Protein AF-A0A7X8XJM9-F1 (afdb_monomer)

Nearest PDB structures (foldseek):
  7jwg-assembly1_C  TM=4.897E-01  e=2.796E-01  Borreliella burgdorferi B31
  4by2-assembly2_B  TM=2.795E-01  e=7.905E-01  Drosophila melanogaster
  8adl-assembly1_J  TM=3.297E-01  e=3.547E+00  Saccharomyces cerevisiae

pLDDT: mean 79.64, std 17.89, range [35.5, 98.06]

Mean predicted aligned error: 11.62 Å

Secondary structure (DSSP, 8-state):
----PPPP---PPPEEEEETTTEEEEE----TTSPPEEEEEETTEEEEEETTTEEEEE-TTS-EEEEEETTEEEEE-TTS-EEEEE---S--TT--S----EEEEPPHHHHHHHHHHHHHHHHHHHHHH-S-HHHHHHHT--HHHHHHHHHHH--PPP---TT-TT-------SS-SS---TT--TT---

Sequence (190 aa):
MSTKHRPEDIDCPISEGLAGFQGGFLESPRAPRQPLLRLEWDPQKTRLIRDRLEVLTFDPAGRLFSFSAQGSVWRRGLDGRLLEIMHDSSPRADMPACNFHEGRVTSLEESEKWHHWVDKVLAEARQRFGPHPALEAPTRFDWKADAEAFLSIFRPVGILPPDQYRALVLQLTWGCAYNQCTFCDFFKKD

Structure (mmCIF, N/CA/C/O backbone):
data_AF-A0A7X8XJM9-F1
#
_entry.id   AF-A0A7X8XJM9-F1
#
loop_
_atom_site.group_PDB
_atom_site.id
_atom_site.type_symbol
_atom_site.label_atom_id
_atom_site.label_alt_id
_atom_site.label_comp_id
_atom_site.label_asym_id
_atom_site.label_entity_id
_atom_site.label_seq_id
_atom_site.pdbx_PDB_ins_code
_atom_site.Cartn_x
_atom_site.Cartn_y
_atom_site.Cartn_z
_atom_site.occupancy
_atom_site.B_iso_or_equiv
_atom_site.auth_seq_id
_atom_site.auth_comp_id
_atom_site.auth_asym_id
_atom_site.auth_atom_id
_atom_site.pdbx_PDB_model_num
ATOM 1 N N . MET A 1 1 ? -16.567 -5.918 55.583 1.00 37.75 1 MET A N 1
ATOM 2 C CA . MET A 1 1 ? -15.634 -5.877 54.437 1.00 37.75 1 MET A CA 1
ATOM 3 C C . MET A 1 1 ? -16.466 -6.041 53.178 1.00 37.75 1 MET A C 1
ATOM 5 O O . MET A 1 1 ? -16.930 -7.138 52.915 1.00 37.75 1 MET A O 1
ATOM 9 N N . SER A 1 2 ? -16.784 -4.933 52.506 1.00 35.53 2 SER A N 1
ATOM 10 C CA . SER A 1 2 ? -17.669 -4.919 51.335 1.00 35.53 2 SER A CA 1
ATOM 11 C C . SER A 1 2 ? -16.819 -5.057 50.073 1.00 35.53 2 SER A C 1
ATOM 13 O O . SER A 1 2 ? -16.020 -4.173 49.756 1.00 35.53 2 SER A O 1
ATOM 15 N N . THR A 1 3 ? -16.933 -6.202 49.408 1.00 36.66 3 THR A N 1
ATOM 16 C CA . THR A 1 3 ? -16.323 -6.501 48.113 1.00 36.66 3 THR A CA 1
ATOM 17 C C . THR A 1 3 ? -16.995 -5.640 47.047 1.00 36.66 3 THR A C 1
ATOM 19 O O . THR A 1 3 ? -18.077 -5.951 46.558 1.00 36.66 3 THR A O 1
ATOM 22 N N . LYS A 1 4 ? -16.355 -4.519 46.693 1.00 37.91 4 LYS A N 1
ATOM 23 C CA . LYS A 1 4 ? -16.752 -3.703 45.540 1.00 37.91 4 LYS A CA 1
ATOM 24 C C . LYS A 1 4 ? -16.686 -4.567 44.277 1.00 37.91 4 LYS A C 1
ATOM 26 O O . LYS A 1 4 ? -15.600 -4.972 43.868 1.00 37.91 4 LYS A O 1
ATOM 31 N N . HIS A 1 5 ? -17.845 -4.834 43.678 1.00 35.50 5 HIS A N 1
ATOM 32 C CA . HIS A 1 5 ? -17.949 -5.305 42.300 1.00 35.50 5 HIS A CA 1
ATOM 33 C C . HIS A 1 5 ? -17.207 -4.327 41.382 1.00 35.50 5 HIS A C 1
ATOM 35 O O . HIS A 1 5 ? -17.436 -3.116 41.421 1.00 35.50 5 HIS A O 1
ATOM 41 N N . ARG A 1 6 ? -16.275 -4.864 40.594 1.00 37.00 6 ARG A N 1
ATOM 42 C CA . ARG A 1 6 ? -15.651 -4.174 39.465 1.00 37.00 6 ARG A CA 1
ATOM 43 C C . ARG A 1 6 ? -16.745 -4.047 38.396 1.00 37.00 6 ARG A C 1
ATOM 45 O O . ARG A 1 6 ? -17.374 -5.067 38.129 1.00 37.00 6 ARG A O 1
ATOM 52 N N . PRO A 1 7 ? -17.028 -2.860 37.836 1.00 44.16 7 PRO A N 1
ATOM 53 C CA . PRO A 1 7 ? -17.986 -2.770 36.746 1.00 44.16 7 PRO A CA 1
ATOM 54 C C . PRO A 1 7 ? -17.443 -3.593 35.577 1.00 44.16 7 PRO A C 1
ATOM 56 O O . PRO A 1 7 ? -16.297 -3.407 35.164 1.00 44.16 7 PRO A O 1
ATOM 59 N N . GLU A 1 8 ? -18.253 -4.555 35.152 1.00 43.69 8 GLU A N 1
ATOM 60 C CA . GLU A 1 8 ? -18.050 -5.374 33.966 1.00 43.69 8 GLU A CA 1
ATOM 61 C C . GLU A 1 8 ? -17.890 -4.470 32.740 1.00 43.69 8 GLU A C 1
ATOM 63 O O . GLU A 1 8 ? -18.440 -3.364 32.690 1.00 43.69 8 GLU A O 1
ATOM 68 N N . ASP A 1 9 ? -17.071 -4.931 31.797 1.00 38.16 9 ASP A N 1
ATOM 69 C CA . ASP A 1 9 ? -16.737 -4.250 30.555 1.00 38.16 9 ASP A CA 1
ATOM 70 C C . ASP A 1 9 ? -18.014 -3.781 29.843 1.00 38.16 9 ASP A C 1
ATOM 72 O O . ASP A 1 9 ? -18.810 -4.578 29.349 1.00 38.16 9 ASP A O 1
ATOM 76 N N . ILE A 1 10 ? -18.230 -2.463 29.818 1.00 42.25 10 ILE A N 1
ATOM 77 C CA . ILE A 1 10 ? -19.270 -1.856 28.992 1.00 42.25 10 ILE A CA 1
ATOM 78 C C . ILE A 1 10 ? -18.801 -2.027 27.552 1.00 42.25 10 ILE A C 1
ATOM 80 O O . ILE A 1 10 ? -17.924 -1.297 27.085 1.00 42.25 10 ILE A O 1
ATOM 84 N N . ASP A 1 11 ? -19.376 -3.020 26.881 1.00 41.91 11 ASP A N 1
ATOM 85 C CA . ASP A 1 11 ? -19.205 -3.279 25.459 1.00 41.91 11 ASP A CA 1
ATOM 86 C C . ASP A 1 11 ? -19.819 -2.093 24.695 1.00 41.91 11 ASP A C 1
ATOM 88 O O . ASP A 1 11 ? -21.012 -2.043 24.386 1.00 41.91 11 ASP A O 1
ATOM 92 N N . CYS A 1 12 ? -19.031 -1.034 24.501 1.00 37.88 12 CYS A N 1
ATOM 93 C CA . CYS A 1 12 ? -19.442 0.077 23.654 1.00 37.88 12 CYS A CA 1
ATOM 94 C C . CYS A 1 12 ? -19.583 -0.475 22.222 1.00 37.88 12 CYS A C 1
ATOM 96 O O . CYS A 1 12 ? -18.682 -1.168 21.759 1.00 37.88 12 CYS A O 1
ATOM 98 N N . PRO A 1 13 ? -20.675 -0.195 21.498 1.00 56.75 13 PRO A N 1
ATOM 99 C CA . PRO A 1 13 ? -20.858 -0.723 20.152 1.00 56.75 13 PRO A CA 1
ATOM 100 C C . PRO A 1 13 ? -19.929 -0.032 19.144 1.00 56.75 13 PRO A C 1
ATOM 102 O O . PRO A 1 13 ? -19.565 1.138 19.304 1.00 56.75 13 PRO A O 1
ATOM 105 N N . ILE A 1 14 ? -19.565 -0.756 18.083 1.00 63.47 14 ILE A N 1
ATOM 106 C CA . ILE A 1 14 ? -18.957 -0.177 16.877 1.00 63.47 14 ILE A CA 1
ATOM 107 C C . ILE A 1 14 ? -19.945 0.844 16.305 1.00 63.47 14 ILE A C 1
ATOM 109 O O . ILE A 1 14 ? -21.137 0.560 16.195 1.00 63.47 14 ILE A O 1
ATOM 113 N N . SER A 1 15 ? -19.462 2.037 15.955 1.00 66.69 15 SER A N 1
ATOM 114 C CA . SER A 1 15 ? -20.304 3.035 15.284 1.00 66.69 15 SER A CA 1
ATOM 115 C C . SER A 1 15 ? -20.163 2.927 13.769 1.00 66.69 15 SER A C 1
ATOM 117 O O . SER A 1 15 ? -19.044 2.825 13.263 1.00 66.69 15 SER A O 1
ATOM 119 N N . GLU A 1 16 ? -21.294 2.958 13.063 1.00 66.69 16 GLU A N 1
ATOM 120 C CA . GLU A 1 16 ? -21.372 2.846 11.604 1.00 66.69 16 GLU A CA 1
ATOM 121 C C . GLU A 1 16 ? -22.023 4.094 10.991 1.00 66.69 16 GLU A C 1
ATOM 123 O O .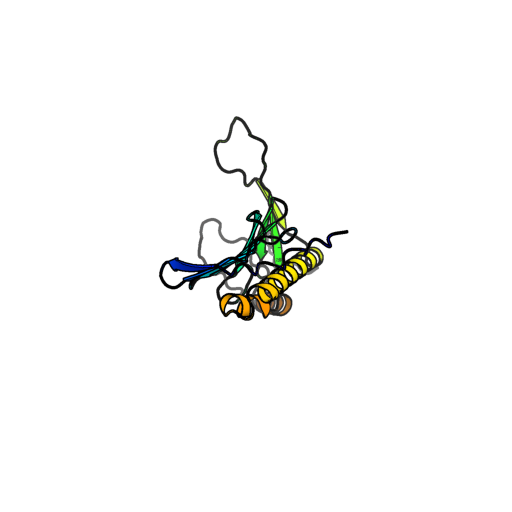 GLU A 1 16 ? -22.889 4.725 11.604 1.00 66.69 16 GLU A O 1
ATOM 128 N N . GLY A 1 17 ? -21.644 4.447 9.763 1.00 68.06 17 GLY A N 1
ATOM 129 C CA . GLY A 1 17 ? -22.312 5.508 9.007 1.00 68.06 17 GLY A CA 1
ATOM 130 C C . GLY A 1 17 ? -21.883 5.581 7.542 1.00 68.06 17 GLY A C 1
ATOM 131 O O . GLY A 1 17 ? -20.966 4.885 7.114 1.00 68.06 17 GLY A O 1
ATOM 132 N N . LEU A 1 18 ? -22.563 6.424 6.759 1.00 59.69 18 LEU A N 1
ATOM 133 C CA . LEU A 1 18 ? -22.324 6.586 5.319 1.00 59.69 18 LEU A CA 1
ATOM 134 C C . LEU A 1 18 ? -21.198 7.591 5.032 1.00 59.69 18 LEU A C 1
ATOM 136 O O . LEU A 1 18 ? -21.120 8.646 5.664 1.00 59.69 18 LEU A O 1
ATOM 140 N N . ALA A 1 19 ? -20.374 7.295 4.025 1.00 52.12 19 ALA A N 1
ATOM 141 C CA . ALA A 1 19 ? -19.349 8.185 3.486 1.00 52.12 19 ALA A CA 1
ATOM 142 C C . ALA A 1 19 ? -19.531 8.326 1.962 1.00 52.12 19 ALA A C 1
ATOM 144 O O . ALA A 1 19 ? -19.179 7.435 1.196 1.00 52.12 19 ALA A O 1
ATOM 145 N N . GLY A 1 20 ? -20.091 9.449 1.498 1.00 53.06 20 GLY A N 1
ATOM 146 C CA . GLY A 1 20 ? -20.267 9.715 0.062 1.00 53.06 20 GLY A CA 1
ATOM 147 C C . GLY A 1 20 ? -21.111 8.667 -0.689 1.00 53.06 20 GLY A C 1
ATOM 148 O O . GLY A 1 20 ? -21.824 7.867 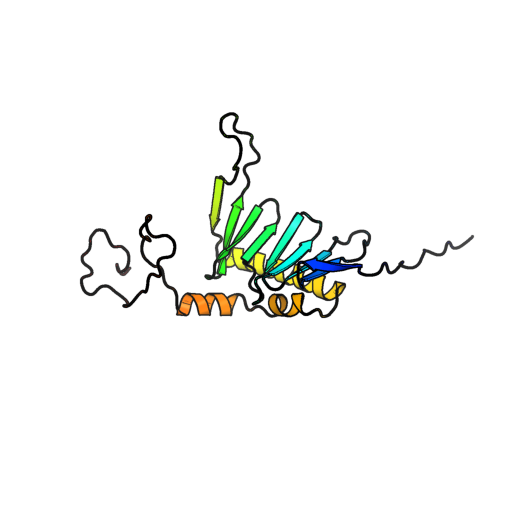-0.093 1.00 53.06 20 GLY A O 1
ATOM 149 N N . PHE A 1 21 ? -21.063 8.677 -2.024 1.00 51.59 21 PHE A N 1
ATOM 150 C CA . PHE A 1 21 ? -22.087 8.042 -2.876 1.00 51.59 21 PHE A CA 1
ATOM 151 C C . PHE A 1 21 ? -21.995 6.511 -3.083 1.00 51.59 21 PHE A C 1
ATOM 153 O O . PHE A 1 21 ? -22.513 6.014 -4.075 1.00 51.59 21 PHE A O 1
ATOM 160 N N . GLN A 1 22 ? -21.375 5.782 -2.148 1.00 66.06 22 GLN A N 1
ATOM 161 C CA . GLN A 1 22 ? -21.747 4.433 -1.641 1.00 66.06 22 GLN A CA 1
ATOM 162 C C . GLN A 1 22 ? -20.634 3.858 -0.732 1.00 66.06 22 GLN A C 1
ATOM 164 O O . GLN A 1 22 ? -20.394 2.654 -0.673 1.00 66.06 22 GLN A O 1
ATOM 169 N N . GLY A 1 23 ? -19.915 4.737 -0.033 1.00 76.81 23 GLY A N 1
ATOM 170 C CA . GLY A 1 23 ? -18.928 4.372 0.971 1.00 76.81 23 GLY A CA 1
ATOM 171 C C . GLY A 1 23 ? -19.513 4.354 2.380 1.00 76.81 23 GLY A C 1
ATOM 172 O O . GLY A 1 23 ? -20.661 4.748 2.607 1.00 76.81 23 GLY A O 1
ATOM 173 N N . GLY A 1 24 ? -18.711 3.934 3.349 1.00 92.00 24 GLY A N 1
ATOM 174 C CA . GLY A 1 24 ? -19.100 3.908 4.754 1.00 92.00 24 GLY A CA 1
ATOM 175 C C . GLY A 1 24 ? -17.910 4.010 5.692 1.00 92.00 24 GLY A C 1
ATOM 176 O O . GLY A 1 24 ? -16.761 4.143 5.260 1.00 92.00 24 GLY A O 1
ATOM 177 N N . PHE A 1 25 ? -18.197 3.977 6.989 1.00 93.88 25 PHE A N 1
ATOM 178 C CA . PHE A 1 25 ? -17.173 3.842 8.011 1.00 93.88 25 PHE A CA 1
ATOM 179 C C . PHE A 1 25 ? -17.612 2.921 9.148 1.00 93.88 25 PHE A C 1
ATOM 181 O O . PHE A 1 25 ? -18.798 2.837 9.456 1.00 93.88 25 PHE A O 1
ATOM 188 N N . LEU A 1 26 ? -16.625 2.293 9.786 1.00 93.62 26 LEU A N 1
ATOM 189 C CA . LEU A 1 26 ? -16.728 1.644 11.087 1.00 93.62 26 LEU A CA 1
ATOM 190 C C . LEU A 1 26 ? -15.731 2.319 12.023 1.00 93.62 26 LEU A C 1
ATOM 192 O O . LEU A 1 26 ? -14.569 2.504 11.665 1.00 93.62 26 LEU A O 1
ATOM 196 N N . GLU A 1 27 ? -16.149 2.673 13.229 1.00 93.56 27 GLU A N 1
ATOM 197 C CA . GLU A 1 27 ? -15.238 3.166 14.259 1.00 93.56 27 GLU A CA 1
ATOM 198 C C . GLU A 1 27 ? -15.324 2.288 15.493 1.00 93.56 27 GLU A C 1
ATOM 200 O O . GLU A 1 27 ? -16.403 1.980 16.005 1.00 93.56 27 GLU A O 1
ATOM 205 N N . SER A 1 28 ? -14.151 1.861 15.943 1.00 88.94 28 SER A N 1
ATOM 206 C CA . SER A 1 28 ? -14.034 0.940 17.046 1.00 88.94 28 SER A CA 1
ATOM 207 C C . SER A 1 28 ? -14.370 1.632 18.368 1.00 88.94 28 SER A C 1
ATOM 209 O O . SER A 1 28 ? -14.032 2.808 18.541 1.00 88.94 28 SER A O 1
ATOM 211 N N . PRO A 1 29 ? -14.936 0.910 19.339 1.00 79.75 29 PRO A N 1
ATOM 212 C CA . PRO A 1 29 ? -15.309 1.492 20.620 1.00 79.75 29 PRO A CA 1
ATOM 213 C C . PRO A 1 29 ? -14.081 1.981 21.382 1.00 79.75 29 PRO A C 1
ATOM 215 O O . PRO A 1 29 ? -13.053 1.311 21.363 1.00 79.75 29 PRO A O 1
ATOM 218 N N . ARG A 1 30 ? -14.146 3.109 22.096 1.00 75.75 30 ARG A N 1
ATOM 219 C CA . ARG A 1 30 ? -13.000 3.549 22.912 1.00 75.75 30 ARG A CA 1
ATOM 220 C C . ARG A 1 30 ? -12.788 2.598 24.089 1.00 75.75 30 ARG A C 1
ATOM 222 O O . ARG A 1 30 ? -13.614 2.559 24.993 1.00 75.75 30 ARG A O 1
ATOM 229 N N . ALA A 1 31 ? -11.651 1.907 24.104 1.00 77.94 31 ALA A N 1
ATOM 230 C CA . ALA A 1 31 ? -11.224 1.057 25.210 1.00 77.94 31 ALA A CA 1
ATOM 231 C C . ALA A 1 31 ? -9.924 1.604 25.835 1.00 77.94 31 ALA A C 1
ATOM 233 O O . ALA A 1 31 ? -9.039 2.065 25.106 1.00 77.94 31 ALA A O 1
ATOM 234 N N . PRO A 1 32 ? -9.769 1.576 27.174 1.00 76.06 32 PRO A N 1
ATOM 235 C CA . PRO A 1 32 ? -8.536 2.009 27.823 1.00 76.06 32 PRO A CA 1
ATOM 236 C C . PRO A 1 32 ? -7.327 1.220 27.304 1.00 76.06 32 PRO A C 1
ATOM 238 O O . PRO A 1 32 ? -7.361 -0.006 27.267 1.00 76.06 32 PRO A O 1
ATOM 241 N N . ARG A 1 33 ? -6.236 1.922 26.964 1.00 79.81 33 ARG A N 1
ATOM 242 C CA . ARG A 1 33 ? -4.968 1.343 26.463 1.00 79.81 33 ARG A CA 1
ATOM 243 C C . ARG A 1 33 ? -5.037 0.638 25.102 1.00 79.81 33 ARG A C 1
ATOM 245 O O . ARG A 1 33 ? -4.063 -0.010 24.731 1.00 79.81 33 ARG A O 1
ATOM 252 N N . GLN A 1 34 ? -6.132 0.771 24.359 1.00 82.81 34 GLN A N 1
ATOM 253 C CA . GLN A 1 34 ? -6.207 0.311 22.973 1.00 82.81 34 GLN A CA 1
ATOM 254 C C . GLN A 1 34 ? -6.291 1.512 22.035 1.00 82.81 34 GLN A C 1
ATOM 256 O O . GLN A 1 34 ? -6.967 2.489 22.378 1.00 82.81 34 GLN A O 1
ATOM 261 N N . PRO A 1 35 ? -5.647 1.449 20.861 1.00 85.94 35 PRO A N 1
ATOM 262 C CA . PRO A 1 35 ? -5.730 2.536 19.908 1.00 85.94 35 PRO A CA 1
ATOM 263 C C . PRO A 1 35 ? -7.166 2.681 19.392 1.00 85.94 35 PRO A C 1
ATOM 265 O O . PRO A 1 35 ? -7.927 1.708 19.336 1.00 85.94 35 PRO A O 1
ATOM 268 N N . LEU A 1 36 ? -7.560 3.891 19.005 1.00 90.62 36 LEU A N 1
ATOM 269 C CA . LEU A 1 36 ? -8.801 4.095 18.261 1.00 90.62 36 LEU A CA 1
ATOM 270 C C . LEU A 1 36 ? -8.582 3.618 16.825 1.00 90.62 36 LEU A C 1
ATOM 272 O O . LEU A 1 36 ? -7.726 4.163 16.130 1.00 90.62 36 LEU A O 1
ATOM 276 N N . LEU A 1 37 ? -9.380 2.654 16.370 1.00 94.69 37 LEU A N 1
ATOM 277 C CA . LEU A 1 37 ? -9.422 2.256 14.968 1.00 94.69 37 LEU A CA 1
ATOM 278 C C . LEU A 1 37 ? -10.650 2.838 14.281 1.00 94.69 37 LEU A C 1
ATOM 280 O O . LEU A 1 37 ? -11.754 2.811 14.824 1.00 94.69 37 LEU A O 1
ATOM 284 N N . ARG A 1 38 ? -10.459 3.316 13.057 1.00 95.38 38 ARG A N 1
ATOM 285 C CA . ARG A 1 38 ? -11.534 3.729 12.162 1.00 95.38 38 ARG A CA 1
ATOM 286 C C . ARG A 1 38 ? -11.248 3.208 10.762 1.00 95.38 38 ARG A C 1
ATOM 288 O O . ARG A 1 38 ? -10.201 3.496 10.191 1.00 95.38 38 ARG A O 1
ATOM 295 N N . LEU A 1 39 ? -12.177 2.432 10.232 1.00 96.19 39 LEU A N 1
ATOM 296 C CA . LEU A 1 39 ? -12.182 1.942 8.865 1.00 96.19 39 LEU A CA 1
ATOM 297 C C . LEU A 1 39 ? -13.104 2.841 8.047 1.00 96.19 39 LEU A C 1
ATOM 299 O O . LEU A 1 39 ? -14.252 3.028 8.425 1.00 96.19 39 LEU A O 1
ATOM 303 N N . GLU A 1 40 ? -12.625 3.378 6.935 1.00 95.56 40 GLU A N 1
ATOM 304 C CA . GLU A 1 40 ? -13.427 4.123 5.962 1.00 95.56 40 GLU A CA 1
ATOM 305 C C . GLU A 1 40 ? -13.269 3.468 4.593 1.00 95.56 40 GLU A C 1
ATOM 307 O O . GLU A 1 40 ? -12.187 2.990 4.247 1.00 95.56 40 GLU A O 1
ATOM 312 N N . TRP A 1 41 ? -14.320 3.453 3.787 1.00 95.00 41 TRP A N 1
ATOM 313 C CA . TRP A 1 41 ? -14.244 2.933 2.426 1.00 95.00 41 TRP A CA 1
ATOM 314 C C . TRP A 1 41 ? -15.148 3.708 1.486 1.00 95.00 41 TRP A C 1
ATOM 316 O O . TRP A 1 41 ? -16.174 4.241 1.895 1.00 95.00 41 TRP A O 1
ATOM 326 N N . ASP A 1 42 ? -14.762 3.725 0.218 1.00 92.44 42 ASP A N 1
ATOM 327 C CA . ASP A 1 42 ? -15.552 4.165 -0.923 1.00 92.44 42 ASP A CA 1
ATOM 328 C C . ASP A 1 42 ? -15.157 3.307 -2.152 1.00 92.44 42 ASP A C 1
ATOM 330 O O . ASP A 1 42 ? -14.260 2.464 -2.045 1.00 92.44 42 ASP A O 1
ATOM 334 N N . PRO A 1 43 ? -15.799 3.465 -3.325 1.00 90.25 43 PRO A N 1
ATOM 335 C CA . PRO A 1 43 ? -15.475 2.652 -4.503 1.00 90.25 43 PRO A CA 1
ATOM 336 C C . PRO A 1 43 ? -14.029 2.772 -5.019 1.00 90.25 43 PRO A C 1
ATOM 338 O O . PRO A 1 43 ? -13.595 1.943 -5.815 1.00 90.25 43 PRO A O 1
ATOM 341 N N . GLN A 1 44 ? -13.294 3.814 -4.629 1.00 91.38 44 GLN A N 1
ATOM 342 C CA . GLN A 1 44 ? -11.939 4.103 -5.096 1.00 91.38 44 GLN A CA 1
ATOM 343 C C . GLN A 1 44 ? -10.859 3.699 -4.096 1.00 91.38 44 GLN A C 1
ATOM 345 O O . GLN A 1 44 ? -9.704 3.563 -4.500 1.00 91.38 44 GLN A O 1
ATOM 350 N N . LYS A 1 45 ? -11.183 3.557 -2.807 1.00 94.56 45 LYS A N 1
ATOM 351 C CA . LYS A 1 45 ? -10.177 3.279 -1.775 1.00 94.56 45 LYS A CA 1
ATOM 352 C C . LYS A 1 45 ? -10.759 2.748 -0.473 1.00 94.56 45 LYS A C 1
ATOM 354 O O . LYS A 1 45 ? -11.904 3.003 -0.105 1.00 94.56 45 LYS A O 1
ATOM 359 N N . THR A 1 46 ? -9.883 2.118 0.296 1.00 96.56 46 THR A N 1
ATOM 360 C CA . THR A 1 46 ? -10.090 1.827 1.716 1.00 96.56 46 THR A CA 1
ATOM 361 C C . THR A 1 46 ? -9.063 2.583 2.545 1.00 96.56 46 THR A C 1
ATOM 363 O O . THR A 1 46 ? -7.888 2.641 2.187 1.00 96.56 46 THR A O 1
ATOM 366 N N . ARG A 1 47 ? -9.490 3.166 3.666 1.00 97.06 47 ARG A N 1
ATOM 367 C CA . ARG A 1 47 ? -8.618 3.813 4.645 1.00 97.06 47 ARG A CA 1
ATOM 368 C C . ARG A 1 47 ? -8.760 3.148 5.999 1.00 97.06 47 ARG A C 1
ATOM 370 O O . ARG A 1 47 ? -9.870 2.963 6.485 1.00 97.06 47 ARG A O 1
ATOM 377 N N . LEU A 1 48 ? -7.632 2.861 6.628 1.00 97.19 48 LEU A N 1
ATOM 378 C CA . LEU A 1 48 ? -7.577 2.416 8.010 1.00 97.19 48 LEU A CA 1
ATOM 379 C C . LEU A 1 48 ? -6.810 3.454 8.821 1.00 97.19 48 LEU A C 1
ATOM 381 O O . LEU A 1 48 ? -5.652 3.750 8.534 1.00 97.19 48 LEU A O 1
ATOM 385 N N . ILE A 1 49 ? -7.484 4.040 9.801 1.00 95.81 49 ILE A N 1
ATOM 386 C CA . ILE A 1 49 ? -6.962 5.098 10.657 1.00 95.81 49 ILE A CA 1
ATOM 387 C C . ILE A 1 49 ? -6.766 4.519 12.054 1.00 95.81 49 ILE A C 1
ATOM 389 O O . ILE A 1 49 ? -7.712 3.990 12.640 1.00 95.81 49 ILE A O 1
ATOM 393 N N . ARG A 1 50 ? -5.555 4.653 12.593 1.00 93.81 50 ARG A N 1
ATOM 394 C CA . ARG A 1 50 ? -5.156 4.199 13.927 1.00 93.81 50 ARG A CA 1
ATOM 395 C C . ARG A 1 50 ? -4.631 5.389 14.732 1.00 93.81 50 ARG A C 1
ATOM 397 O O . ARG A 1 50 ? -3.756 6.129 14.287 1.00 93.81 50 ARG A O 1
ATOM 404 N N . ASP A 1 51 ? -5.273 5.663 15.867 1.00 88.19 51 ASP A N 1
ATOM 405 C CA . ASP A 1 51 ? -4.995 6.809 16.754 1.00 88.19 51 ASP A CA 1
ATOM 406 C C . ASP A 1 51 ? -4.980 8.188 16.075 1.00 88.19 51 ASP A C 1
ATOM 408 O O . ASP A 1 51 ? -4.398 9.143 16.582 1.00 88.19 51 ASP A O 1
ATOM 412 N N . ARG A 1 52 ? -5.660 8.320 14.927 1.00 81.94 52 ARG A N 1
ATOM 413 C CA . ARG A 1 52 ? -5.728 9.532 14.079 1.00 81.94 52 ARG A CA 1
ATOM 414 C C . ARG A 1 52 ? -4.401 9.987 13.460 1.00 81.94 52 ARG A C 1
ATOM 416 O O . ARG A 1 52 ? -4.431 10.873 12.612 1.00 81.94 52 ARG A O 1
ATOM 423 N N . LEU A 1 53 ? -3.273 9.408 13.859 1.00 85.44 53 LEU A N 1
ATOM 424 C CA . LEU A 1 53 ? -1.937 9.759 13.371 1.00 85.44 53 LEU A CA 1
ATOM 425 C C . LEU A 1 53 ? -1.468 8.801 12.275 1.00 85.44 53 LEU A C 1
ATOM 427 O O . LEU A 1 53 ? -0.818 9.212 11.312 1.00 85.44 53 LEU A O 1
ATOM 431 N N . GLU A 1 54 ? -1.822 7.528 12.414 1.00 94.31 54 GLU A N 1
ATOM 432 C CA . GLU A 1 54 ? -1.484 6.492 11.454 1.00 94.31 54 GLU A CA 1
ATOM 433 C C . GLU A 1 54 ? -2.655 6.322 10.493 1.00 94.31 54 GLU A C 1
ATOM 435 O O . GLU A 1 54 ? -3.780 6.033 10.902 1.00 94.31 54 GLU A O 1
ATOM 440 N N . VAL A 1 55 ? -2.412 6.543 9.206 1.00 96.19 55 VAL A N 1
ATOM 441 C CA . VAL A 1 55 ? -3.442 6.457 8.170 1.00 96.19 55 VAL A CA 1
ATOM 442 C C . VAL A 1 55 ? -2.899 5.590 7.060 1.00 96.19 55 VAL A C 1
ATOM 444 O O . VAL A 1 55 ? -1.977 6.003 6.374 1.00 96.19 55 VAL A O 1
ATOM 447 N N . LEU A 1 56 ? -3.477 4.415 6.852 1.00 98.06 56 LEU A N 1
ATOM 448 C CA . LEU A 1 56 ? -3.152 3.525 5.745 1.00 98.06 56 LEU A CA 1
ATOM 449 C C . LEU A 1 56 ? -4.216 3.691 4.665 1.00 98.06 56 LEU A C 1
ATOM 451 O O . LEU A 1 56 ? -5.404 3.695 4.978 1.00 98.06 56 LEU A O 1
ATOM 455 N N . THR A 1 57 ? -3.806 3.847 3.408 1.00 97.81 57 THR A N 1
ATOM 456 C CA . THR A 1 57 ? -4.731 3.959 2.273 1.00 97.81 57 THR A CA 1
ATOM 457 C C . THR A 1 57 ? -4.414 2.910 1.219 1.00 97.81 57 THR A C 1
ATOM 459 O O . THR A 1 57 ? -3.292 2.830 0.709 1.00 97.81 57 THR A O 1
ATOM 462 N N . PHE A 1 58 ? -5.441 2.143 0.881 1.00 97.69 58 PHE A N 1
ATOM 463 C CA . PHE A 1 58 ? -5.405 1.046 -0.067 1.00 97.69 58 PHE A CA 1
ATOM 464 C C . PHE A 1 58 ? -6.247 1.386 -1.292 1.00 97.69 58 PHE A C 1
ATOM 466 O O . PHE A 1 58 ? -7.280 2.050 -1.175 1.00 97.69 58 PHE A O 1
ATOM 473 N N . ASP A 1 59 ? -5.808 0.927 -2.457 1.00 95.12 59 ASP A N 1
ATOM 474 C CA . ASP A 1 59 ? -6.634 0.923 -3.661 1.00 95.12 59 ASP A CA 1
ATOM 475 C C . ASP A 1 59 ? -7.695 -0.205 -3.602 1.00 95.12 59 ASP A C 1
ATOM 477 O O . ASP A 1 59 ? -7.677 -1.026 -2.677 1.00 95.12 59 ASP A O 1
ATOM 481 N N . PRO A 1 60 ? -8.620 -0.295 -4.575 1.00 92.75 60 PRO A N 1
ATOM 482 C CA . PRO A 1 60 ? -9.666 -1.320 -4.567 1.00 92.75 60 PRO A CA 1
ATOM 483 C C . PRO A 1 60 ? -9.146 -2.760 -4.705 1.00 92.75 60 PRO A C 1
ATOM 485 O O . PRO A 1 60 ? -9.867 -3.699 -4.381 1.00 92.75 60 PRO A O 1
ATOM 488 N N . ALA A 1 61 ? -7.911 -2.952 -5.182 1.00 92.94 61 ALA A N 1
ATOM 489 C CA . ALA A 1 61 ? -7.264 -4.260 -5.262 1.00 92.94 61 ALA A CA 1
ATOM 490 C C . ALA A 1 61 ? -6.589 -4.665 -3.937 1.00 92.94 61 ALA A C 1
ATOM 492 O O . ALA A 1 61 ? -6.035 -5.758 -3.845 1.00 92.94 61 ALA A O 1
ATOM 493 N N . GLY A 1 62 ? -6.629 -3.805 -2.913 1.00 94.81 62 GLY A N 1
ATOM 494 C CA . GLY A 1 62 ? -5.969 -4.031 -1.630 1.00 94.81 62 GLY A CA 1
ATOM 495 C C . GLY A 1 62 ? -4.509 -3.583 -1.599 1.00 94.81 62 GLY A C 1
ATOM 496 O O . GLY A 1 62 ? -3.849 -3.763 -0.579 1.00 94.81 62 GLY A O 1
ATOM 497 N N . ARG A 1 63 ? -3.993 -2.960 -2.669 1.00 95.56 63 ARG A N 1
ATOM 498 C CA . ARG A 1 63 ? -2.619 -2.444 -2.697 1.00 95.56 63 ARG A CA 1
ATOM 499 C C . ARG A 1 63 ? -2.517 -1.231 -1.798 1.00 95.56 63 ARG A C 1
ATOM 501 O O . ARG A 1 63 ? -3.171 -0.216 -2.046 1.00 95.56 63 ARG A O 1
ATOM 508 N N . LEU A 1 64 ? -1.643 -1.289 -0.799 1.00 96.88 64 LEU A N 1
ATOM 509 C CA . LEU A 1 64 ? -1.239 -0.091 -0.071 1.00 96.88 64 LEU A CA 1
ATOM 510 C C . LEU A 1 64 ? -0.522 0.842 -1.046 1.00 96.88 64 LEU A C 1
ATOM 512 O O . LEU A 1 64 ? 0.478 0.443 -1.631 1.00 96.88 64 LEU A O 1
ATOM 516 N N . PHE A 1 65 ? -1.002 2.072 -1.220 1.00 92.44 65 PHE A N 1
ATOM 517 C CA . PHE A 1 65 ? -0.305 3.055 -2.063 1.00 92.44 65 PHE A CA 1
ATOM 518 C C . PHE A 1 65 ? 0.249 4.234 -1.258 1.00 92.44 65 PHE A C 1
ATOM 520 O O . PHE A 1 65 ? 1.208 4.877 -1.689 1.00 92.44 65 PHE A O 1
ATOM 527 N N . SER A 1 66 ? -0.315 4.517 -0.078 1.00 95.38 66 SER A N 1
ATOM 528 C CA . SER A 1 66 ? 0.234 5.511 0.845 1.00 95.38 66 SER A CA 1
ATOM 529 C C . SER A 1 66 ? -0.109 5.210 2.295 1.00 95.38 66 SER A C 1
ATOM 531 O O . SER A 1 66 ? -1.227 4.771 2.574 1.00 95.38 66 SER A O 1
ATOM 533 N N . PHE A 1 67 ? 0.796 5.540 3.213 1.00 96.62 67 PHE A N 1
ATOM 534 C CA . PHE A 1 67 ? 0.483 5.567 4.637 1.00 96.62 67 PHE A CA 1
ATOM 535 C C . PHE A 1 67 ? 1.202 6.688 5.388 1.00 96.62 67 PHE A C 1
ATOM 537 O O . PHE A 1 67 ? 2.231 7.170 4.932 1.00 96.62 67 PHE A O 1
ATOM 544 N N . SER A 1 68 ? 0.679 7.112 6.535 1.00 94.31 68 SER A N 1
ATOM 545 C CA . SER A 1 68 ? 1.406 7.950 7.494 1.00 94.31 68 SER A CA 1
ATOM 546 C C . SER A 1 68 ? 1.784 7.129 8.716 1.00 94.31 68 SER A C 1
ATOM 548 O O . SER A 1 68 ? 0.955 6.397 9.253 1.00 94.31 68 SER A O 1
ATOM 550 N N . ALA A 1 69 ? 3.035 7.242 9.148 1.00 90.88 69 ALA A N 1
ATOM 551 C CA . ALA A 1 69 ? 3.528 6.620 10.370 1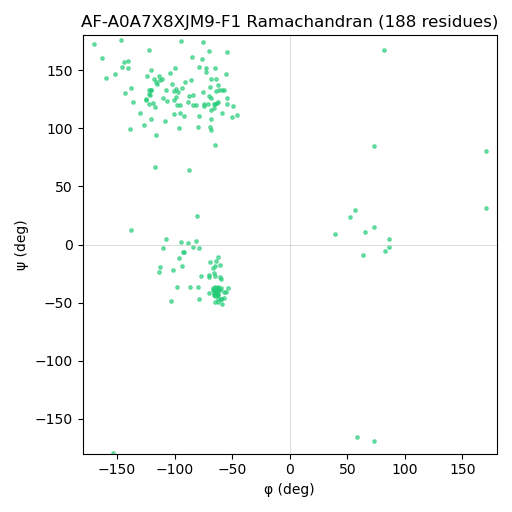.00 90.88 69 ALA A CA 1
ATOM 552 C C . ALA A 1 69 ? 4.797 7.341 10.829 1.00 90.88 69 ALA A C 1
ATOM 554 O O . ALA A 1 69 ? 5.611 7.754 10.004 1.00 90.88 69 ALA A O 1
ATOM 555 N N . GLN A 1 70 ? 4.965 7.477 12.148 1.00 85.12 70 GLN A N 1
ATOM 556 C CA . GLN A 1 70 ? 6.163 8.068 12.767 1.00 85.12 70 GLN A CA 1
ATOM 557 C C . GLN A 1 70 ? 6.488 9.500 12.288 1.00 85.12 70 GLN A C 1
ATOM 559 O O . GLN A 1 70 ? 7.643 9.902 12.263 1.00 85.12 70 GLN A O 1
ATOM 564 N N . GLY A 1 71 ? 5.472 10.283 11.908 1.00 84.06 71 GLY A N 1
ATOM 565 C CA . GLY A 1 71 ? 5.654 11.659 11.423 1.00 84.06 71 GLY A CA 1
ATOM 566 C C . GLY A 1 71 ? 6.034 11.780 9.942 1.00 84.06 71 GLY A C 1
ATOM 567 O O . GLY A 1 71 ? 6.022 12.890 9.415 1.00 84.06 71 GLY A O 1
ATOM 568 N N . SER A 1 72 ? 6.283 10.662 9.257 1.00 89.88 72 SER A N 1
ATOM 569 C CA . SER A 1 72 ? 6.544 10.608 7.816 1.00 89.88 72 SER A CA 1
ATOM 570 C C . SER A 1 72 ? 5.294 10.188 7.036 1.00 89.88 72 SER A C 1
ATOM 572 O O . SER A 1 72 ? 4.433 9.449 7.532 1.00 89.88 72 SER A O 1
ATOM 574 N N . VAL A 1 73 ? 5.212 10.637 5.783 1.00 92.62 73 VAL A N 1
ATOM 575 C CA . VAL A 1 73 ? 4.293 10.079 4.784 1.00 92.62 73 VAL A CA 1
ATOM 576 C C . VAL A 1 73 ? 5.080 9.116 3.915 1.00 92.62 73 VAL A C 1
ATOM 578 O O . VAL A 1 73 ? 6.153 9.434 3.430 1.00 92.62 73 VAL A O 1
ATOM 581 N N . TRP A 1 74 ? 4.526 7.946 3.674 1.00 95.06 74 TRP A N 1
ATOM 582 C CA . TRP A 1 74 ? 5.147 6.882 2.912 1.00 95.06 74 TRP A CA 1
ATOM 583 C C . TRP A 1 74 ? 4.314 6.594 1.672 1.00 95.06 74 TRP A C 1
ATOM 585 O O . TRP A 1 74 ? 3.080 6.631 1.708 1.00 95.06 74 TRP A O 1
ATOM 595 N N . ARG A 1 75 ? 4.981 6.294 0.562 1.00 95.44 75 ARG A N 1
ATOM 596 C CA . ARG A 1 75 ? 4.366 5.854 -0.696 1.00 95.44 75 ARG A CA 1
ATOM 597 C C . ARG A 1 75 ? 4.947 4.503 -1.070 1.00 95.44 75 ARG A C 1
ATOM 599 O O . ARG A 1 75 ? 6.163 4.350 -1.059 1.00 95.44 75 ARG A O 1
ATOM 606 N N . ARG A 1 76 ? 4.105 3.540 -1.433 1.00 95.00 76 ARG A N 1
ATOM 607 C CA . ARG A 1 76 ? 4.584 2.253 -1.948 1.00 95.00 76 ARG A CA 1
ATOM 608 C C . ARG A 1 76 ? 4.797 2.343 -3.456 1.00 95.00 76 ARG A C 1
ATOM 610 O O . ARG A 1 76 ? 3.890 2.745 -4.183 1.00 95.00 76 ARG A O 1
ATOM 617 N N . GLY A 1 77 ? 5.983 1.957 -3.911 1.00 92.31 77 GLY A N 1
ATOM 618 C CA . GLY A 1 77 ? 6.275 1.697 -5.315 1.00 92.31 77 GLY A CA 1
ATOM 619 C C . GLY A 1 77 ? 5.753 0.327 -5.748 1.00 92.31 77 GLY A C 1
ATOM 620 O O . GLY A 1 77 ? 5.637 -0.599 -4.947 1.00 92.31 77 GLY A O 1
ATOM 621 N N . LEU A 1 78 ? 5.447 0.175 -7.036 1.00 91.44 78 LEU A N 1
ATOM 622 C CA . LEU A 1 78 ? 5.017 -1.115 -7.592 1.00 91.44 78 LEU A CA 1
ATOM 623 C C . LEU A 1 78 ? 6.147 -2.159 -7.618 1.00 91.44 78 LEU A C 1
ATOM 625 O O . LEU A 1 78 ? 5.880 -3.343 -7.746 1.00 91.44 78 LEU A O 1
ATOM 629 N N . ASP A 1 79 ? 7.400 -1.734 -7.453 1.00 91.44 79 ASP A N 1
ATOM 630 C CA . ASP A 1 79 ? 8.575 -2.599 -7.310 1.00 91.44 79 ASP A CA 1
ATOM 631 C C . ASP A 1 79 ? 8.761 -3.153 -5.884 1.00 91.44 79 ASP A C 1
ATOM 633 O O . ASP A 1 79 ? 9.748 -3.835 -5.612 1.00 91.44 79 ASP A O 1
ATOM 637 N N . GLY A 1 80 ? 7.836 -2.847 -4.968 1.00 92.12 80 GLY A N 1
ATOM 638 C CA . GLY A 1 80 ? 7.853 -3.312 -3.582 1.00 92.12 80 GLY A CA 1
ATOM 639 C C . GLY A 1 80 ? 8.677 -2.450 -2.624 1.00 92.12 80 GLY A C 1
ATOM 640 O O . GLY A 1 80 ? 8.680 -2.738 -1.428 1.00 92.12 80 GLY A O 1
ATOM 641 N N . ARG A 1 81 ? 9.346 -1.394 -3.107 1.00 94.31 81 ARG A N 1
ATOM 642 C CA . ARG A 1 81 ? 10.051 -0.430 -2.249 1.00 94.31 81 ARG A CA 1
ATOM 643 C C . ARG A 1 81 ? 9.105 0.653 -1.741 1.00 94.31 81 ARG A C 1
ATOM 645 O O . ARG A 1 81 ? 8.040 0.895 -2.312 1.00 94.31 81 ARG A O 1
ATOM 652 N N . LEU A 1 82 ? 9.509 1.342 -0.680 1.00 95.88 82 LEU A N 1
ATOM 653 C CA . LEU A 1 82 ? 8.784 2.477 -0.123 1.00 95.88 82 LEU A CA 1
ATOM 654 C C . LEU A 1 82 ? 9.581 3.765 -0.325 1.00 95.88 82 LEU A C 1
ATOM 656 O O . LEU A 1 82 ? 10.798 3.792 -0.185 1.00 95.88 82 LEU A O 1
ATOM 660 N N . LEU A 1 83 ? 8.880 4.848 -0.637 1.00 94.81 83 LEU A N 1
ATOM 661 C CA . LEU A 1 83 ? 9.403 6.204 -0.591 1.00 94.81 83 LEU A CA 1
ATOM 662 C C . LEU A 1 83 ? 8.920 6.850 0.704 1.00 94.81 83 LEU A C 1
ATOM 664 O O . LEU A 1 83 ? 7.724 7.103 0.861 1.00 94.81 83 LEU A O 1
ATOM 668 N N . GLU A 1 84 ? 9.850 7.120 1.608 1.00 94.31 84 GLU A N 1
ATOM 669 C CA . GLU A 1 84 ? 9.635 8.000 2.748 1.00 94.31 84 GLU A CA 1
ATOM 670 C C . GLU A 1 84 ? 9.644 9.450 2.278 1.00 94.31 84 GLU A C 1
ATOM 672 O O . GLU A 1 84 ? 10.559 9.860 1.570 1.00 94.31 84 GLU A O 1
ATOM 677 N N . ILE A 1 85 ? 8.645 10.222 2.687 1.00 90.50 85 ILE A N 1
ATOM 678 C CA . ILE A 1 85 ? 8.519 11.655 2.448 1.00 90.50 85 ILE A CA 1
ATOM 679 C C . ILE A 1 85 ? 8.467 12.321 3.819 1.00 90.50 85 ILE A C 1
ATOM 681 O O . ILE A 1 85 ? 7.475 12.203 4.550 1.00 90.50 85 ILE A O 1
ATOM 685 N N . MET A 1 86 ? 9.550 13.010 4.167 1.00 83.88 86 MET A N 1
ATOM 686 C CA . MET A 1 86 ? 9.693 13.680 5.455 1.00 83.88 86 MET A CA 1
ATOM 687 C C . MET A 1 86 ? 9.194 15.122 5.368 1.00 83.88 86 MET A C 1
ATOM 689 O O . MET A 1 86 ? 9.435 15.838 4.389 1.00 83.88 86 MET A O 1
ATOM 693 N N . HIS A 1 87 ? 8.505 15.557 6.420 1.00 69.44 87 HIS A N 1
ATOM 694 C CA . HIS A 1 87 ? 8.159 16.959 6.609 1.00 69.44 87 HIS A CA 1
ATOM 695 C C . HIS A 1 87 ? 9.284 17.673 7.358 1.00 69.44 87 HIS A C 1
ATOM 697 O O . HIS A 1 87 ? 9.593 17.315 8.492 1.00 69.44 87 HIS A O 1
ATOM 703 N N . ASP A 1 88 ? 9.844 18.726 6.761 1.00 61.00 88 ASP A N 1
ATOM 704 C CA . ASP A 1 88 ? 10.671 19.669 7.516 1.00 61.00 88 ASP A CA 1
ATOM 705 C C . ASP A 1 88 ? 9.744 20.612 8.296 1.00 61.00 88 ASP A C 1
ATOM 707 O O . ASP A 1 88 ? 9.009 21.430 7.728 1.00 61.00 88 ASP A O 1
ATOM 711 N N . SER A 1 89 ? 9.737 20.460 9.618 1.00 55.31 89 SER A N 1
ATOM 712 C CA . SER A 1 89 ? 8.983 21.317 10.534 1.00 55.31 89 SER A CA 1
ATOM 713 C C . SER A 1 89 ? 9.664 22.664 10.796 1.00 55.31 89 SER A C 1
ATOM 715 O O . SER A 1 89 ? 9.105 23.486 11.520 1.00 55.31 89 SER A O 1
ATOM 717 N N . SER A 1 90 ? 10.857 22.907 10.246 1.00 57.44 90 SER A N 1
ATOM 718 C CA . SER A 1 90 ? 11.584 24.159 10.446 1.00 57.44 90 SER A CA 1
ATOM 719 C C . SER A 1 90 ? 10.942 25.282 9.621 1.00 57.44 90 SER A C 1
ATOM 721 O O . SER A 1 90 ? 10.905 25.197 8.390 1.00 57.44 90 SER A O 1
ATOM 723 N N . PRO A 1 91 ? 10.436 26.362 10.244 1.00 53.06 91 PRO A N 1
ATOM 724 C CA . PRO A 1 91 ? 9.965 27.518 9.499 1.00 53.06 91 PRO A CA 1
ATOM 725 C C . PRO A 1 91 ? 11.168 28.213 8.854 1.00 53.06 91 PRO A C 1
ATOM 727 O O . PRO A 1 91 ? 11.973 28.852 9.531 1.00 53.06 91 PRO A O 1
ATOM 730 N N . ARG A 1 92 ? 11.297 28.094 7.533 1.00 55.41 92 ARG A N 1
ATOM 731 C CA . ARG A 1 92 ? 12.168 28.966 6.745 1.00 55.41 92 ARG A CA 1
ATOM 732 C C . ARG A 1 92 ? 11.415 30.267 6.474 1.00 55.41 92 ARG A C 1
ATOM 734 O O . ARG A 1 92 ? 10.314 30.246 5.928 1.00 55.41 92 ARG A O 1
ATOM 741 N N . ALA A 1 93 ? 11.976 31.386 6.931 1.00 57.62 93 ALA A N 1
ATOM 742 C CA . ALA A 1 93 ? 11.342 32.710 6.907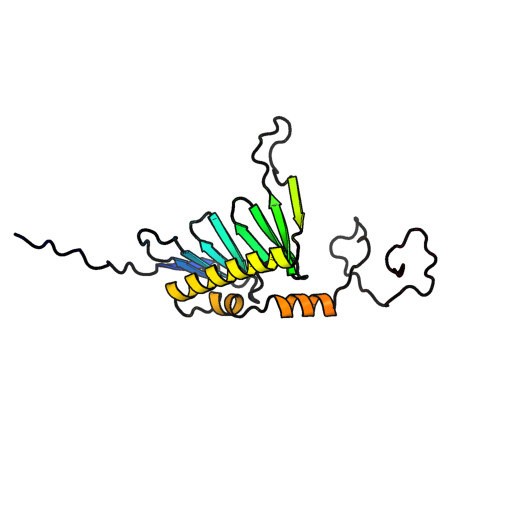 1.00 57.62 93 ALA A CA 1
ATOM 743 C C . ALA A 1 93 ? 11.032 33.232 5.485 1.00 57.62 93 ALA A C 1
ATOM 745 O O . ALA A 1 93 ? 10.321 34.220 5.329 1.00 57.62 93 ALA A O 1
ATOM 746 N N . ASP A 1 94 ? 11.558 32.566 4.461 1.00 61.62 94 ASP A N 1
ATOM 747 C CA . ASP A 1 94 ? 11.599 32.956 3.057 1.00 61.62 94 ASP A CA 1
ATOM 748 C C . ASP A 1 94 ? 10.694 32.120 2.128 1.00 61.62 94 ASP A C 1
ATOM 750 O O . ASP A 1 94 ? 10.580 32.452 0.950 1.00 61.62 94 ASP A O 1
ATOM 754 N N . MET A 1 95 ? 9.997 31.085 2.622 1.00 52.66 95 MET A N 1
ATOM 755 C CA . MET A 1 95 ? 9.135 30.224 1.789 1.00 52.66 95 MET A CA 1
ATOM 756 C C . MET A 1 95 ? 7.812 29.863 2.488 1.00 52.66 95 MET A C 1
ATOM 758 O O . MET A 1 95 ? 7.768 28.939 3.306 1.00 52.66 95 MET A O 1
ATOM 762 N N . PRO A 1 96 ? 6.700 30.552 2.171 1.00 49.75 96 PRO A N 1
ATOM 763 C CA . PRO A 1 96 ? 5.393 30.213 2.703 1.00 49.75 96 PRO A CA 1
ATOM 764 C C . PRO A 1 96 ? 4.763 29.096 1.859 1.00 49.75 96 PRO A C 1
ATOM 766 O O . PRO A 1 96 ? 4.498 29.273 0.675 1.00 49.75 96 PRO A O 1
ATOM 769 N N . ALA A 1 97 ? 4.472 27.969 2.512 1.00 49.97 97 ALA A N 1
ATOM 770 C CA . ALA A 1 97 ? 3.644 26.863 2.025 1.00 49.97 97 ALA A CA 1
ATOM 771 C C . ALA A 1 97 ? 4.257 25.964 0.931 1.00 49.97 97 ALA A C 1
ATOM 773 O O . ALA A 1 97 ? 3.978 26.140 -0.245 1.00 49.97 97 ALA A O 1
ATOM 774 N N . CYS A 1 98 ? 5.039 24.957 1.353 1.00 46.41 98 CYS A N 1
ATOM 775 C CA . CYS A 1 98 ? 5.048 23.564 0.851 1.00 46.41 98 CYS A CA 1
ATOM 776 C C . CYS A 1 98 ? 6.266 22.829 1.447 1.00 46.41 98 CYS A C 1
ATOM 778 O O . CYS A 1 98 ? 7.299 22.696 0.799 1.00 46.41 98 CYS A O 1
ATOM 780 N N . ASN A 1 99 ? 6.174 22.357 2.694 1.00 50.25 99 ASN A N 1
ATOM 781 C CA . ASN A 1 99 ? 7.302 21.699 3.367 1.00 50.25 99 ASN A CA 1
ATOM 782 C C . ASN A 1 99 ? 7.364 20.189 3.084 1.00 50.25 99 ASN A C 1
ATOM 784 O O . ASN A 1 99 ? 7.202 19.386 4.001 1.00 50.25 99 ASN A O 1
ATOM 788 N N . PHE A 1 100 ? 7.583 19.811 1.822 1.00 56.69 100 PHE A N 1
ATOM 789 C CA . PHE A 1 100 ? 7.983 18.455 1.425 1.00 56.69 100 PHE A CA 1
ATOM 790 C C . PHE A 1 100 ? 9.377 18.554 0.807 1.00 56.69 100 PHE A C 1
ATOM 792 O O . PHE A 1 100 ? 9.498 18.893 -0.368 1.00 56.69 100 PHE A O 1
ATOM 799 N N . HIS A 1 101 ? 10.424 18.342 1.605 1.00 61.44 101 HIS A N 1
ATOM 800 C CA . HIS A 1 101 ? 11.789 18.696 1.187 1.00 61.44 101 HIS A CA 1
ATOM 801 C C . HIS A 1 101 ? 12.707 17.495 0.970 1.00 61.44 101 HIS A C 1
ATOM 803 O O . HIS A 1 101 ? 13.688 17.630 0.245 1.00 61.44 101 HIS A O 1
ATOM 809 N N . GLU A 1 102 ? 12.391 16.318 1.519 1.00 71.25 102 GLU A N 1
ATOM 810 C CA . GLU A 1 102 ? 13.294 15.172 1.418 1.00 71.25 102 GLU A CA 1
ATOM 811 C C . GLU A 1 102 ? 12.546 13.850 1.234 1.00 71.25 102 GLU A C 1
ATOM 813 O O . GLU A 1 102 ? 11.584 13.540 1.945 1.00 71.25 102 GLU A O 1
ATOM 818 N N . GLY A 1 103 ? 12.991 13.094 0.228 1.00 85.19 103 GLY A N 1
ATOM 819 C CA . GLY A 1 103 ? 12.463 11.790 -0.134 1.00 85.19 103 GLY A CA 1
ATOM 820 C C . GLY A 1 103 ? 13.556 10.729 -0.073 1.00 85.19 103 GLY A C 1
ATOM 821 O O . GLY A 1 103 ? 14.608 10.907 -0.687 1.00 85.19 103 GLY A O 1
ATOM 822 N N . ARG A 1 104 ? 13.308 9.617 0.621 1.00 91.25 104 ARG A N 1
ATOM 823 C CA . ARG A 1 104 ? 14.243 8.486 0.711 1.00 91.25 104 ARG A CA 1
ATOM 824 C C . ARG A 1 104 ? 13.567 7.200 0.267 1.00 91.25 104 ARG A C 1
ATOM 826 O O . ARG A 1 104 ? 12.541 6.815 0.817 1.00 91.25 104 ARG A O 1
ATOM 833 N N . VAL A 1 105 ? 14.161 6.517 -0.707 1.00 93.00 105 VAL A N 1
ATOM 834 C CA . VAL A 1 105 ? 13.713 5.180 -1.113 1.00 93.00 105 VAL A CA 1
ATOM 835 C C . VAL A 1 105 ? 14.343 4.142 -0.188 1.00 93.00 105 VAL A C 1
ATOM 837 O O . VAL A 1 105 ? 15.556 4.155 0.022 1.00 93.00 105 VAL A O 1
ATOM 840 N N . THR A 1 106 ? 13.524 3.258 0.371 1.00 93.62 106 THR A N 1
ATOM 841 C CA . THR A 1 106 ? 13.953 2.182 1.268 1.00 93.62 106 THR A CA 1
ATOM 842 C C . THR A 1 106 ? 14.608 1.029 0.514 1.00 93.62 106 THR A C 1
ATOM 844 O O . THR A 1 106 ? 14.372 0.797 -0.678 1.00 93.62 106 THR A O 1
ATOM 847 N N . SER A 1 107 ? 15.396 0.233 1.238 1.00 94.19 107 SER A N 1
ATOM 848 C CA . SER A 1 107 ? 15.763 -1.105 0.768 1.00 94.19 107 SER A CA 1
ATOM 849 C C . SER A 1 107 ? 14.553 -2.057 0.800 1.00 94.19 107 SER A C 1
ATOM 851 O O . SER A 1 107 ? 13.521 -1.770 1.415 1.00 94.19 107 SER A O 1
ATOM 853 N N . LEU A 1 108 ? 14.659 -3.221 0.149 1.00 91.75 108 LEU A N 1
ATOM 854 C CA . LEU A 1 108 ? 13.602 -4.241 0.216 1.00 91.75 108 LEU A CA 1
ATOM 855 C C . LEU A 1 108 ? 13.438 -4.793 1.640 1.00 91.75 108 LEU A C 1
ATOM 857 O O . LEU A 1 108 ? 12.313 -4.908 2.111 1.00 91.75 108 LEU A O 1
ATOM 861 N N . GLU A 1 109 ? 14.539 -5.024 2.360 1.00 94.19 109 GLU A N 1
ATOM 862 C CA . GLU A 1 109 ? 14.513 -5.508 3.751 1.00 94.19 109 GLU A CA 1
ATOM 863 C C . GLU A 1 109 ? 13.823 -4.506 4.697 1.00 94.19 109 GLU A C 1
ATOM 865 O O . GLU A 1 109 ? 13.061 -4.873 5.591 1.00 94.19 109 GLU A O 1
ATOM 870 N N . GLU A 1 110 ? 14.061 -3.207 4.501 1.00 94.56 110 GLU A N 1
ATOM 871 C CA . GLU A 1 110 ? 13.351 -2.160 5.244 1.00 94.56 110 GLU A CA 1
ATOM 872 C C . GLU A 1 110 ? 11.862 -2.116 4.883 1.00 94.56 110 GLU A C 1
ATOM 874 O O . GLU A 1 110 ? 11.018 -1.916 5.758 1.00 94.56 110 GLU A O 1
ATOM 879 N N . SER A 1 111 ? 11.529 -2.340 3.611 1.00 95.06 111 SER A N 1
ATOM 880 C CA . SER A 1 111 ? 10.140 -2.375 3.136 1.00 95.06 111 SER A CA 1
ATOM 881 C C . SER A 1 111 ? 9.371 -3.555 3.735 1.00 95.06 111 SER A C 1
ATOM 883 O O . SER A 1 111 ? 8.231 -3.386 4.158 1.00 95.06 111 SER A O 1
ATOM 885 N N . GLU A 1 112 ? 10.004 -4.723 3.875 1.00 95.06 112 GLU A N 1
ATOM 886 C CA . GLU A 1 112 ? 9.419 -5.900 4.535 1.00 95.06 112 GLU A CA 1
ATOM 887 C C . GLU A 1 112 ? 9.037 -5.630 5.996 1.00 95.06 112 GLU A C 1
ATOM 889 O O . GLU A 1 112 ? 7.988 -6.082 6.457 1.00 95.06 112 GLU A O 1
ATOM 894 N N . LYS A 1 113 ? 9.834 -4.837 6.725 1.00 95.75 113 LYS A N 1
ATOM 895 C CA . LYS A 1 113 ? 9.512 -4.439 8.110 1.00 95.75 113 LYS A CA 1
ATOM 896 C C . LYS A 1 113 ? 8.230 -3.606 8.163 1.00 95.75 113 LYS A C 1
ATOM 898 O O . LYS A 1 113 ? 7.405 -3.807 9.056 1.00 95.75 113 LYS A O 1
ATOM 903 N N . TRP A 1 114 ? 8.045 -2.707 7.199 1.00 95.88 114 TRP A N 1
ATOM 904 C CA . TRP A 1 114 ? 6.819 -1.927 7.061 1.00 95.88 114 TRP A CA 1
ATOM 905 C C . TRP A 1 114 ? 5.631 -2.777 6.613 1.00 95.88 114 TRP A C 1
ATOM 907 O O . TRP A 1 114 ? 4.561 -2.632 7.197 1.00 95.88 114 TRP A O 1
ATOM 917 N N . HIS A 1 115 ? 5.808 -3.698 5.661 1.00 95.12 115 HIS A N 1
ATOM 918 C CA . HIS A 1 115 ? 4.756 -4.643 5.268 1.00 95.12 115 HIS A CA 1
ATOM 919 C C . HIS A 1 115 ? 4.271 -5.461 6.473 1.00 95.12 115 HIS A C 1
ATOM 921 O O . HIS A 1 115 ? 3.076 -5.501 6.745 1.00 95.12 115 HIS A O 1
ATOM 927 N N . HIS A 1 116 ? 5.188 -5.985 7.294 1.00 96.12 116 HIS A N 1
ATOM 928 C CA . HIS A 1 116 ? 4.832 -6.705 8.522 1.00 96.12 116 HIS A CA 1
ATOM 929 C C . HIS A 1 116 ? 4.085 -5.835 9.542 1.00 96.12 116 HIS A C 1
ATOM 931 O O . HIS A 1 116 ? 3.193 -6.307 10.249 1.00 96.12 116 HIS A O 1
ATOM 937 N N . TRP A 1 117 ? 4.442 -4.553 9.656 1.0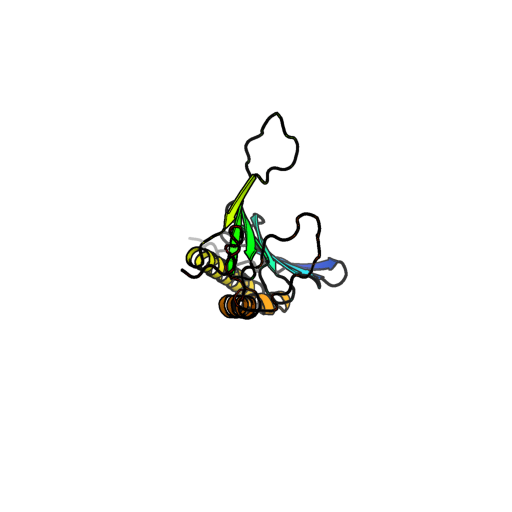0 95.75 117 TRP A N 1
ATOM 938 C CA . TRP A 1 117 ? 3.692 -3.615 10.493 1.00 95.75 117 TRP A CA 1
ATOM 939 C C . TRP A 1 117 ? 2.276 -3.376 9.949 1.00 95.75 117 TRP A C 1
ATOM 941 O O . TRP A 1 117 ? 1.321 -3.425 10.724 1.00 95.75 117 TRP A O 1
ATOM 951 N N . VAL A 1 118 ? 2.122 -3.199 8.634 1.00 96.69 118 VAL A N 1
ATOM 952 C CA . VAL A 1 118 ? 0.814 -3.064 7.972 1.00 96.69 118 VAL A CA 1
ATOM 953 C C . VAL A 1 118 ? -0.043 -4.307 8.204 1.00 96.69 118 VAL A C 1
ATOM 955 O O . VAL A 1 118 ? -1.194 -4.174 8.618 1.00 96.69 118 VAL A O 1
ATOM 958 N N . ASP A 1 119 ? 0.522 -5.502 8.030 1.00 96.75 119 ASP A N 1
ATOM 959 C CA . ASP A 1 119 ? -0.177 -6.773 8.245 1.00 96.75 119 ASP A CA 1
ATOM 960 C C . ASP A 1 119 ? -0.667 -6.908 9.694 1.00 96.75 119 ASP A C 1
ATOM 962 O O . ASP A 1 119 ? -1.793 -7.343 9.943 1.00 96.75 119 ASP A O 1
ATOM 966 N N . LYS A 1 120 ? 0.133 -6.461 10.673 1.00 96.12 120 LYS A N 1
ATOM 967 C CA . LYS A 1 120 ? -0.290 -6.403 12.082 1.00 96.12 120 LYS A CA 1
ATOM 968 C C . LYS A 1 120 ? -1.453 -5.442 12.306 1.00 96.12 120 LYS A C 1
ATOM 970 O O . LYS A 1 120 ? -2.382 -5.788 13.033 1.00 96.12 120 LYS A O 1
ATOM 975 N N . VAL A 1 121 ? -1.415 -4.255 11.700 1.00 95.56 121 VAL A N 1
ATOM 976 C CA . VAL A 1 121 ? -2.492 -3.259 11.818 1.00 95.56 121 VAL A CA 1
ATOM 977 C C . VAL A 1 121 ? -3.781 -3.765 11.154 1.00 95.56 121 VAL A C 1
ATOM 979 O O . VAL A 1 121 ? -4.866 -3.605 11.714 1.00 95.56 121 VAL A O 1
ATOM 982 N N . LEU A 1 122 ? -3.681 -4.445 10.008 1.00 96.62 122 LEU A N 1
ATOM 983 C CA . LEU A 1 122 ? -4.813 -5.102 9.347 1.00 96.62 122 LEU A CA 1
ATOM 984 C C . LEU A 1 122 ? -5.389 -6.244 10.194 1.00 96.62 122 LEU A C 1
ATOM 986 O O . LEU A 1 122 ? -6.609 -6.349 10.334 1.00 96.62 122 LEU A O 1
ATOM 990 N N . ALA A 1 123 ? -4.533 -7.068 10.806 1.00 95.50 123 ALA A N 1
ATOM 991 C CA . ALA A 1 123 ? -4.961 -8.130 11.712 1.00 95.50 123 ALA A CA 1
ATOM 992 C C . ALA A 1 123 ? -5.690 -7.572 12.947 1.00 95.50 123 ALA A C 1
ATOM 994 O O . ALA A 1 123 ? -6.740 -8.096 13.322 1.00 95.50 123 ALA A O 1
ATOM 995 N N . GLU A 1 124 ? -5.183 -6.480 13.533 1.00 94.19 124 GLU A N 1
ATOM 996 C CA . GLU A 1 124 ? -5.831 -5.765 14.641 1.00 94.19 124 GLU A CA 1
ATOM 997 C C . GLU A 1 124 ? -7.222 -5.249 14.232 1.00 94.19 124 GLU A C 1
ATOM 999 O O . GLU A 1 124 ? -8.212 -5.475 14.933 1.00 94.19 124 GLU A O 1
ATOM 1004 N N . ALA A 1 125 ? -7.328 -4.618 13.059 1.00 94.69 125 ALA A N 1
ATOM 1005 C CA . ALA A 1 125 ? -8.601 -4.137 12.531 1.00 94.69 125 ALA A CA 1
ATOM 1006 C C . ALA A 1 125 ? -9.597 -5.278 12.288 1.00 94.69 125 ALA A C 1
ATOM 1008 O O . ALA A 1 125 ? -10.760 -5.164 12.672 1.00 94.69 125 ALA A O 1
ATOM 1009 N N . ARG A 1 126 ? -9.149 -6.401 11.716 1.00 94.44 126 ARG A N 1
ATOM 1010 C CA . ARG A 1 126 ? -9.992 -7.581 11.477 1.00 94.44 126 ARG A CA 1
ATOM 1011 C C . ARG A 1 126 ? -10.469 -8.226 12.777 1.00 94.44 126 ARG A C 1
ATOM 1013 O O . ARG A 1 126 ? -11.606 -8.683 12.840 1.00 94.44 126 ARG A O 1
ATOM 1020 N N . GLN A 1 127 ? -9.635 -8.247 13.816 1.00 92.94 127 GLN A N 1
ATOM 1021 C CA . GLN A 1 127 ? -10.041 -8.720 15.141 1.00 92.94 127 GLN A CA 1
ATOM 1022 C C . GLN A 1 127 ? -11.139 -7.832 15.740 1.00 92.94 127 GLN A C 1
ATOM 1024 O O . GLN A 1 127 ? -12.044 -8.342 16.394 1.00 92.94 127 GLN A O 1
ATOM 1029 N N . ARG A 1 128 ? -11.063 -6.515 15.520 1.00 91.56 128 ARG A N 1
ATOM 1030 C CA . ARG A 1 128 ? -11.955 -5.545 16.163 1.00 91.56 128 ARG A CA 1
ATOM 1031 C C . ARG A 1 128 ? -13.266 -5.304 15.427 1.00 91.56 128 ARG A C 1
ATOM 1033 O O . ARG A 1 128 ? -14.285 -5.111 16.076 1.00 91.56 128 ARG A O 1
ATOM 1040 N N . PHE A 1 129 ? -13.236 -5.300 14.100 1.00 92.88 129 PHE A N 1
ATOM 1041 C CA . PHE A 1 129 ? -14.419 -5.090 13.261 1.00 92.88 129 PHE A CA 1
ATOM 1042 C C . PHE A 1 129 ? -15.053 -6.398 12.778 1.00 92.88 129 PHE A C 1
ATOM 1044 O O . PHE A 1 129 ? -16.161 -6.380 12.250 1.00 92.88 129 PHE A O 1
ATOM 1051 N N . GLY A 1 130 ? -14.370 -7.533 12.948 1.00 90.00 130 GLY A N 1
ATOM 1052 C CA . GLY A 1 130 ? -14.785 -8.798 12.356 1.00 90.00 130 GLY A CA 1
ATOM 1053 C C . GLY A 1 130 ? -14.543 -8.845 10.838 1.00 90.00 130 GLY A C 1
ATOM 1054 O O . GLY A 1 130 ? -13.834 -8.002 10.277 1.00 90.00 130 GLY A O 1
ATOM 1055 N N . PRO A 1 131 ? -15.084 -9.865 10.145 1.00 89.38 131 PRO A N 1
ATOM 1056 C CA . PRO A 1 131 ? -14.987 -9.960 8.693 1.00 89.38 131 PRO A CA 1
ATOM 1057 C C . PRO A 1 131 ? -15.752 -8.805 8.034 1.00 89.38 131 PRO A C 1
ATOM 1059 O O . PRO A 1 131 ? -16.959 -8.668 8.218 1.00 89.38 131 PRO A O 1
ATOM 1062 N N . HIS A 1 132 ? -15.054 -7.993 7.239 1.00 90.69 132 HIS A N 1
ATOM 1063 C CA . HIS A 1 132 ? -15.645 -6.860 6.529 1.00 90.69 132 HIS A CA 1
ATOM 1064 C C . HIS A 1 132 ? -15.100 -6.772 5.095 1.00 90.69 132 HIS A C 1
ATOM 1066 O O . HIS A 1 132 ? -13.878 -6.828 4.925 1.00 90.69 132 HIS A O 1
ATOM 1072 N N . PRO A 1 133 ? -15.943 -6.564 4.060 1.00 89.25 133 PRO A N 1
ATOM 1073 C CA . PRO A 1 133 ? -15.501 -6.538 2.661 1.00 89.25 133 PRO A CA 1
ATOM 1074 C C . PRO A 1 133 ? -14.360 -5.556 2.376 1.00 89.25 133 PRO A C 1
ATOM 1076 O O . PRO A 1 133 ? -13.442 -5.884 1.631 1.00 89.25 133 PRO A O 1
ATOM 1079 N N . ALA A 1 134 ? -14.369 -4.381 3.016 1.00 92.31 134 ALA A N 1
ATOM 1080 C CA . ALA A 1 134 ? -13.306 -3.386 2.846 1.00 92.3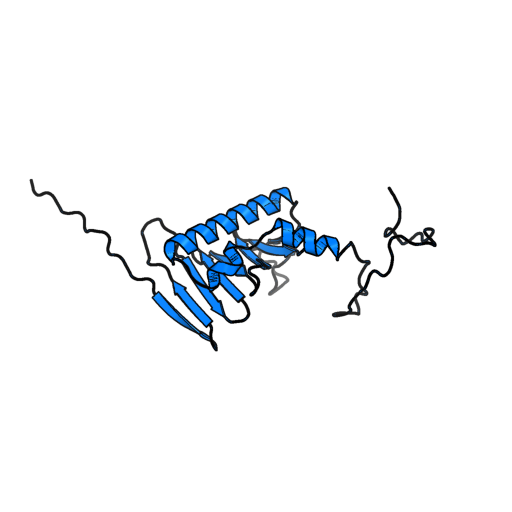1 134 ALA A CA 1
ATOM 1081 C C . ALA A 1 134 ? -11.938 -3.837 3.403 1.00 92.31 134 ALA A C 1
ATOM 1083 O O . ALA A 1 134 ? -10.912 -3.308 2.995 1.00 92.31 134 ALA A O 1
ATOM 1084 N N . LEU A 1 135 ? -11.894 -4.818 4.312 1.00 94.69 135 LEU A N 1
ATOM 1085 C CA . LEU A 1 135 ? -10.640 -5.373 4.839 1.00 94.69 135 LEU A CA 1
ATOM 1086 C C . LEU A 1 135 ? -10.172 -6.616 4.075 1.00 94.69 135 LEU A C 1
ATOM 1088 O O . LEU A 1 135 ? -8.997 -6.964 4.169 1.00 94.69 135 LEU A O 1
ATOM 1092 N N . GLU A 1 136 ? -11.047 -7.285 3.320 1.00 93.88 136 GLU A N 1
ATOM 1093 C CA . GLU A 1 136 ? -10.719 -8.552 2.654 1.00 93.88 136 GLU A CA 1
ATOM 1094 C C . GLU A 1 136 ? -9.592 -8.397 1.628 1.00 93.88 136 GLU A C 1
ATOM 1096 O O . GLU A 1 136 ? -8.623 -9.152 1.677 1.00 93.88 136 GLU A O 1
ATOM 1101 N N . ALA A 1 137 ? -9.688 -7.412 0.726 1.00 94.88 137 ALA A N 1
ATOM 1102 C CA . ALA A 1 137 ? -8.669 -7.204 -0.302 1.00 94.88 137 ALA A CA 1
ATOM 1103 C C . ALA A 1 137 ? -7.303 -6.806 0.297 1.00 94.88 137 ALA A C 1
ATOM 1105 O O . ALA A 1 137 ? -6.330 -7.495 -0.005 1.00 94.88 137 ALA A O 1
ATOM 1106 N N . PRO A 1 138 ? -7.202 -5.807 1.203 1.00 96.75 138 PRO A N 1
ATOM 1107 C CA . PRO A 1 138 ? -5.940 -5.503 1.882 1.00 96.75 138 PRO A CA 1
ATOM 1108 C C . PRO A 1 138 ? -5.343 -6.689 2.651 1.00 96.75 138 PRO A C 1
ATOM 1110 O O . PRO A 1 138 ? -4.141 -6.908 2.601 1.00 96.75 138 PRO A O 1
ATOM 1113 N N . THR A 1 139 ? -6.169 -7.485 3.341 1.00 96.25 139 THR A N 1
ATOM 1114 C CA . THR A 1 139 ? -5.687 -8.607 4.175 1.00 96.25 139 THR A CA 1
ATOM 1115 C C . THR A 1 139 ? -5.136 -9.770 3.346 1.00 96.25 139 THR A C 1
ATOM 1117 O O . THR A 1 139 ? -4.299 -10.529 3.825 1.00 96.25 139 THR A O 1
ATOM 1120 N N . ARG A 1 140 ? -5.624 -9.955 2.116 1.00 94.94 140 ARG A N 1
ATOM 1121 C CA . ARG A 1 140 ? -5.194 -11.040 1.215 1.00 94.94 140 ARG A CA 1
ATOM 1122 C C . ARG A 1 140 ? -4.096 -10.610 0.247 1.00 94.94 140 ARG A C 1
ATOM 1124 O O . ARG A 1 140 ? -3.726 -11.393 -0.626 1.00 94.94 140 ARG A O 1
ATOM 1131 N N . PHE A 1 141 ? -3.639 -9.368 0.348 1.00 96.06 141 PHE A N 1
ATOM 1132 C CA . PHE A 1 141 ? -2.711 -8.800 -0.605 1.00 96.06 141 PHE A CA 1
ATOM 1133 C C . PHE A 1 141 ? -1.330 -9.465 -0.498 1.00 96.06 141 PHE A C 1
ATOM 1135 O O . PHE A 1 141 ? -0.734 -9.509 0.575 1.00 96.06 141 PHE A O 1
ATOM 1142 N N . ASP A 1 142 ? -0.813 -9.979 -1.617 1.00 95.88 142 ASP A N 1
ATOM 1143 C CA . ASP A 1 142 ? 0.519 -10.586 -1.683 1.00 95.88 142 ASP A CA 1
ATOM 1144 C C . ASP A 1 142 ? 1.542 -9.557 -2.179 1.00 95.88 142 ASP A C 1
ATOM 1146 O O . ASP A 1 142 ? 1.672 -9.284 -3.377 1.00 95.88 142 ASP A O 1
ATOM 1150 N N . TRP A 1 143 ? 2.281 -8.988 -1.226 1.00 94.12 143 TRP A N 1
ATOM 1151 C CA . TRP A 1 143 ? 3.302 -7.968 -1.461 1.00 94.12 143 TRP A CA 1
ATOM 1152 C C . TRP A 1 143 ? 4.368 -8.398 -2.466 1.00 94.12 143 TRP A C 1
ATOM 1154 O O . TRP A 1 143 ? 4.808 -7.583 -3.284 1.00 94.12 143 TRP A O 1
ATOM 1164 N N . LYS A 1 144 ? 4.799 -9.660 -2.369 1.00 93.50 144 LYS A N 1
ATOM 1165 C CA . LYS A 1 144 ? 5.905 -10.206 -3.148 1.00 93.50 144 LYS A CA 1
ATOM 1166 C C . LYS A 1 144 ? 5.433 -10.549 -4.551 1.00 93.50 144 LYS A C 1
ATOM 1168 O O . LYS A 1 144 ? 6.079 -10.133 -5.508 1.00 93.50 144 LYS A O 1
ATOM 1173 N N . ALA A 1 145 ? 4.292 -11.226 -4.673 1.00 95.44 145 ALA A N 1
ATOM 1174 C CA . ALA A 1 145 ? 3.732 -11.566 -5.975 1.00 95.44 145 ALA A CA 1
ATOM 1175 C C . ALA A 1 145 ? 3.373 -10.314 -6.795 1.00 95.44 145 ALA A C 1
ATOM 1177 O O . ALA A 1 145 ? 3.615 -10.298 -7.998 1.00 95.44 145 ALA A O 1
ATOM 1178 N N . ASP A 1 146 ? 2.859 -9.244 -6.173 1.00 94.88 146 ASP A N 1
ATOM 1179 C CA . ASP A 1 146 ? 2.588 -7.975 -6.871 1.00 94.88 146 ASP A CA 1
ATOM 1180 C C . ASP A 1 146 ? 3.877 -7.312 -7.383 1.00 94.88 146 ASP A C 1
ATOM 1182 O O . ASP A 1 146 ? 3.936 -6.892 -8.541 1.00 94.88 146 ASP A O 1
ATOM 1186 N N . ALA A 1 147 ? 4.932 -7.276 -6.560 1.00 93.25 147 ALA A N 1
ATOM 1187 C CA . ALA A 1 147 ? 6.226 -6.731 -6.968 1.00 93.25 147 ALA A CA 1
ATOM 1188 C C . ALA A 1 147 ? 6.881 -7.568 -8.080 1.00 93.25 147 ALA A C 1
ATOM 1190 O O . ALA A 1 147 ? 7.399 -7.019 -9.053 1.00 93.25 147 ALA A O 1
ATOM 1191 N N . GLU A 1 148 ? 6.823 -8.898 -7.982 1.00 94.25 148 GLU A N 1
ATOM 1192 C CA . GLU A 1 148 ? 7.304 -9.815 -9.019 1.00 94.25 148 GLU A CA 1
ATOM 1193 C C . GLU A 1 148 ? 6.509 -9.665 -10.320 1.00 94.25 148 GLU A C 1
ATOM 1195 O O . GLU A 1 148 ? 7.105 -9.616 -11.396 1.00 94.25 148 GLU A O 1
ATOM 1200 N N . ALA A 1 149 ? 5.183 -9.522 -10.240 1.00 92.62 149 ALA A N 1
ATOM 1201 C CA . ALA A 1 149 ? 4.330 -9.280 -11.398 1.00 92.62 149 ALA A CA 1
ATOM 1202 C C . ALA A 1 149 ? 4.684 -7.952 -12.079 1.00 92.62 149 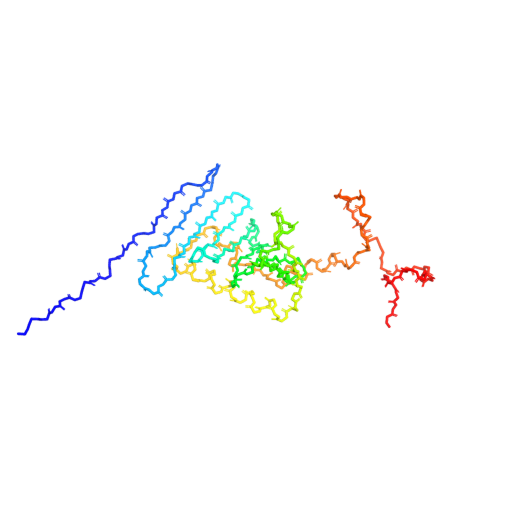ALA A C 1
ATOM 1204 O O . ALA A 1 149 ? 4.881 -7.927 -13.297 1.00 92.62 149 ALA A O 1
ATOM 1205 N N . PHE A 1 150 ? 4.847 -6.871 -11.308 1.00 90.19 150 PHE A N 1
ATOM 1206 C CA . PHE A 1 150 ? 5.294 -5.586 -11.841 1.00 90.19 150 PHE A CA 1
ATOM 1207 C C . PHE A 1 150 ? 6.656 -5.717 -12.516 1.00 90.19 150 PHE A C 1
ATOM 1209 O O . PHE A 1 150 ? 6.792 -5.350 -13.679 1.00 90.19 150 PHE A O 1
ATOM 1216 N N . LEU A 1 151 ? 7.642 -6.301 -11.834 1.00 87.88 151 LEU A N 1
ATOM 1217 C CA . LEU A 1 151 ? 8.981 -6.478 -12.381 1.00 87.88 151 LEU A CA 1
ATOM 1218 C C . LEU A 1 151 ? 8.990 -7.447 -13.568 1.00 87.88 151 LEU A C 1
ATOM 1220 O O . LEU A 1 151 ? 9.863 -7.344 -14.415 1.00 87.88 151 LEU A O 1
ATOM 1224 N N . SER A 1 152 ? 8.048 -8.377 -13.710 1.00 87.69 152 SER A N 1
ATOM 1225 C CA . SER A 1 152 ? 7.990 -9.236 -14.903 1.00 87.69 152 SER A CA 1
ATOM 1226 C C . SER A 1 152 ? 7.684 -8.449 -16.188 1.00 87.69 152 SER A C 1
ATOM 1228 O O . SER A 1 152 ? 8.120 -8.851 -17.267 1.00 87.69 152 SER A O 1
ATOM 1230 N N . ILE A 1 153 ? 6.995 -7.308 -16.058 1.00 82.88 153 ILE A N 1
ATOM 1231 C CA . ILE A 1 153 ? 6.555 -6.443 -17.161 1.00 82.88 153 ILE A CA 1
ATOM 1232 C C . ILE A 1 153 ? 7.455 -5.208 -17.278 1.00 82.88 153 ILE A C 1
ATOM 1234 O O . ILE A 1 153 ? 7.913 -4.864 -18.365 1.00 82.88 153 ILE A O 1
ATOM 1238 N N . PHE A 1 154 ? 7.700 -4.533 -16.156 1.00 76.38 154 PHE A N 1
ATOM 1239 C CA . PHE A 1 154 ? 8.441 -3.286 -16.077 1.00 76.38 154 PHE A CA 1
ATOM 1240 C C . PHE A 1 154 ? 9.898 -3.526 -15.703 1.00 76.38 154 PHE A C 1
ATOM 1242 O O . PHE A 1 154 ? 10.254 -4.201 -14.736 1.00 76.38 154 PHE A O 1
ATOM 1249 N N . ARG A 1 155 ? 10.762 -2.890 -16.478 1.00 73.31 155 ARG A N 1
ATOM 1250 C CA . ARG A 1 155 ? 12.202 -2.798 -16.254 1.00 73.31 155 ARG A CA 1
ATOM 1251 C C . ARG A 1 155 ? 12.568 -1.324 -16.176 1.00 73.31 155 ARG A C 1
ATOM 1253 O O . ARG A 1 155 ? 11.728 -0.491 -16.516 1.00 73.31 155 ARG A O 1
ATOM 1260 N N . PRO A 1 156 ? 13.784 -0.976 -15.731 1.00 71.75 156 PRO A N 1
ATOM 1261 C CA . PRO A 1 156 ? 14.245 0.402 -15.806 1.00 71.75 156 PRO A CA 1
ATOM 1262 C C . PRO A 1 156 ? 14.012 0.955 -17.220 1.00 71.75 156 PRO A C 1
ATOM 1264 O O . PRO A 1 156 ? 14.510 0.392 -18.191 1.00 71.75 156 PRO A O 1
ATOM 1267 N N . VAL A 1 157 ? 13.200 2.009 -17.326 1.00 66.56 157 VAL A N 1
ATOM 1268 C CA . VAL A 1 157 ? 12.931 2.751 -18.566 1.00 66.56 157 VAL A CA 1
ATOM 1269 C C . VAL A 1 157 ? 13.711 4.061 -18.510 1.00 66.56 157 VAL A C 1
ATOM 1271 O O . VAL A 1 157 ? 13.946 4.595 -17.426 1.00 66.56 157 VAL A O 1
ATOM 1274 N N . GLY A 1 158 ? 14.161 4.544 -19.671 1.00 62.19 158 GLY A N 1
ATOM 1275 C CA . GLY A 1 158 ? 14.965 5.762 -19.818 1.00 62.19 158 GLY A CA 1
ATOM 1276 C C . GLY A 1 158 ? 14.351 6.989 -19.200 1.00 62.19 158 GLY A C 1
ATOM 1277 O O . GLY A 1 158 ? 13.165 7.009 -18.878 1.00 62.19 158 GLY A O 1
ATOM 1278 N N . ILE A 1 159 ? 15.196 8.015 -19.067 1.00 61.19 159 ILE A N 1
ATOM 1279 C CA . ILE A 1 159 ? 14.780 9.366 -18.702 1.00 61.19 159 ILE A CA 1
ATOM 1280 C C . ILE A 1 159 ? 13.556 9.699 -19.551 1.00 61.19 159 ILE A C 1
ATOM 1282 O O . ILE A 1 159 ? 13.642 9.790 -20.778 1.00 61.19 159 ILE A O 1
ATOM 1286 N N . LEU A 1 160 ? 12.409 9.806 -18.884 1.00 63.91 160 LEU A N 1
ATOM 1287 C CA . LEU A 1 160 ? 11.181 10.221 -19.532 1.00 63.91 160 LEU A CA 1
ATOM 1288 C C . LEU A 1 160 ? 11.396 11.648 -20.047 1.00 63.91 160 LEU A C 1
ATOM 1290 O O . LEU A 1 160 ? 11.982 12.457 -19.319 1.00 63.91 160 LEU A O 1
ATOM 1294 N N . PRO A 1 161 ? 10.944 11.973 -21.270 1.00 64.44 161 PRO A N 1
ATOM 1295 C CA . PRO A 1 161 ? 11.000 13.340 -21.760 1.00 64.44 161 PRO A CA 1
ATOM 1296 C C . PRO A 1 161 ? 10.292 14.248 -20.741 1.00 64.44 161 PRO A C 1
ATOM 1298 O O . PRO A 1 161 ? 9.123 13.999 -20.426 1.00 64.44 161 PRO A O 1
ATOM 1301 N N . PRO A 1 162 ? 10.977 15.258 -20.171 1.00 64.19 162 PRO A N 1
ATOM 1302 C CA . PRO A 1 162 ? 10.414 16.088 -19.103 1.00 64.19 162 PRO A CA 1
ATOM 1303 C C . PRO A 1 162 ? 9.194 16.906 -19.562 1.00 64.19 162 PRO A C 1
ATOM 1305 O O . PRO A 1 162 ? 8.452 17.430 -18.738 1.00 64.19 162 PRO A O 1
ATOM 1308 N N . ASP A 1 163 ? 8.976 17.001 -20.872 1.00 79.75 163 ASP A N 1
ATOM 1309 C CA . ASP A 1 163 ? 7.878 17.687 -21.543 1.00 79.75 163 ASP A CA 1
ATOM 1310 C C . ASP A 1 163 ? 6.657 16.788 -21.823 1.00 79.75 163 ASP A C 1
ATOM 1312 O O . ASP A 1 163 ? 5.614 17.294 -22.238 1.00 79.75 163 ASP A O 1
ATOM 1316 N N . GLN A 1 164 ? 6.735 15.474 -21.572 1.00 68.06 164 GLN A N 1
ATOM 1317 C CA . GLN A 1 164 ? 5.683 14.519 -21.945 1.00 68.06 164 GLN A CA 1
ATOM 1318 C C . GLN A 1 164 ? 5.023 13.827 -20.748 1.00 68.06 164 GLN A C 1
ATOM 1320 O O . GLN A 1 164 ? 5.077 12.606 -20.569 1.00 68.06 164 GLN A O 1
ATOM 1325 N N . TYR A 1 165 ? 4.305 14.609 -19.943 1.00 67.12 165 TYR A N 1
ATOM 1326 C CA . TYR A 1 165 ? 3.412 14.052 -18.928 1.00 67.12 165 TYR A CA 1
ATOM 1327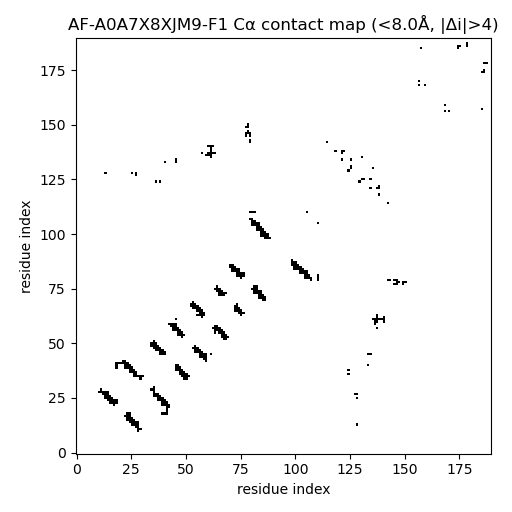 C C . TYR A 1 165 ? 2.312 13.195 -19.585 1.00 67.12 165 TYR A C 1
ATOM 1329 O O . TYR A 1 165 ? 1.649 13.634 -20.521 1.00 67.12 165 TYR A O 1
ATOM 1337 N N . ARG A 1 166 ? 2.083 11.985 -19.048 1.00 67.56 166 ARG A N 1
ATOM 1338 C CA . ARG A 1 166 ? 1.136 10.955 -19.544 1.00 67.56 166 ARG A CA 1
ATOM 1339 C C . ARG A 1 166 ? 1.548 10.205 -20.822 1.00 67.56 166 ARG A C 1
ATOM 1341 O O . ARG A 1 166 ? 0.705 9.524 -21.403 1.00 67.56 166 ARG A O 1
ATOM 1348 N N . ALA A 1 167 ? 2.808 10.268 -21.248 1.00 76.81 167 ALA A N 1
ATOM 1349 C CA . ALA A 1 167 ? 3.298 9.357 -22.281 1.00 76.81 167 ALA A CA 1
ATOM 1350 C C . ALA A 1 167 ? 3.378 7.905 -21.766 1.00 76.81 167 ALA A C 1
ATOM 1352 O O . ALA A 1 167 ? 3.757 7.661 -20.619 1.00 76.81 167 ALA A O 1
ATOM 1353 N N . LEU A 1 168 ? 3.044 6.940 -22.629 1.00 72.06 168 LEU A N 1
ATOM 1354 C CA . LEU A 1 168 ? 3.323 5.520 -22.413 1.00 72.06 168 LEU A CA 1
ATOM 1355 C C . LEU A 1 168 ? 4.636 5.178 -23.118 1.00 72.06 168 LEU A C 1
ATOM 1357 O O . LEU A 1 168 ? 4.699 5.199 -24.346 1.00 72.06 168 LEU A O 1
ATOM 1361 N N . VAL A 1 169 ? 5.672 4.849 -22.350 1.00 74.12 169 VAL A N 1
ATOM 1362 C CA . VAL A 1 169 ? 6.949 4.391 -22.908 1.00 74.12 169 VAL A CA 1
ATOM 1363 C C . VAL A 1 169 ? 6.988 2.869 -22.876 1.00 74.12 169 VAL A C 1
ATOM 1365 O O . VAL A 1 169 ? 6.879 2.262 -21.813 1.00 74.12 169 VAL A O 1
ATOM 1368 N N . LEU A 1 170 ? 7.131 2.259 -24.053 1.00 73.38 170 LEU A N 1
ATOM 1369 C CA . LEU A 1 170 ? 7.178 0.811 -24.223 1.00 73.38 170 LEU A CA 1
ATOM 1370 C C . LEU A 1 170 ? 8.606 0.362 -24.543 1.00 73.38 170 LEU A C 1
ATOM 1372 O O . LEU A 1 170 ? 9.193 0.789 -25.538 1.00 73.38 170 LEU A O 1
ATOM 1376 N N . GLN A 1 171 ? 9.151 -0.541 -23.729 1.00 74.12 171 GLN A N 1
ATOM 1377 C CA . GLN A 1 171 ? 10.409 -1.210 -24.041 1.00 74.12 171 GLN A CA 1
ATOM 1378 C C . GLN A 1 171 ? 10.157 -2.341 -25.048 1.00 74.12 171 GLN A C 1
ATOM 1380 O O . GLN A 1 171 ? 9.699 -3.419 -24.682 1.00 74.12 171 GLN A O 1
ATOM 1385 N N . LEU A 1 172 ? 10.456 -2.093 -26.326 1.00 74.94 172 LEU A N 1
ATOM 1386 C CA . LEU A 1 172 ? 10.246 -3.069 -27.404 1.00 74.94 172 LEU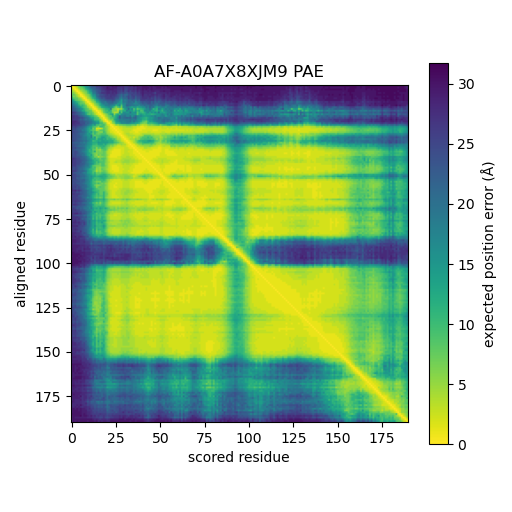 A CA 1
ATOM 1387 C C . LEU A 1 172 ? 11.309 -4.178 -27.450 1.00 74.94 172 LEU A C 1
ATOM 1389 O O . LEU A 1 172 ? 11.030 -5.266 -27.948 1.00 74.94 172 LEU A O 1
ATOM 1393 N N . THR A 1 173 ? 12.529 -3.915 -26.967 1.00 73.31 173 THR A N 1
ATOM 1394 C CA . THR A 1 173 ? 13.659 -4.852 -27.064 1.00 73.31 173 THR A CA 1
ATOM 1395 C C . THR A 1 173 ? 14.520 -4.893 -25.802 1.00 73.31 173 THR A C 1
ATOM 1397 O O . THR A 1 173 ? 14.587 -3.943 -25.017 1.00 73.31 173 THR A O 1
ATOM 1400 N N . TRP A 1 174 ? 15.233 -6.010 -25.653 1.00 72.06 174 TRP A N 1
ATOM 1401 C CA . TRP A 1 174 ? 16.246 -6.239 -24.625 1.00 72.06 174 TRP A CA 1
ATOM 1402 C C . TRP A 1 174 ? 17.637 -6.049 -25.233 1.00 72.06 174 TRP A C 1
ATOM 1404 O O . TRP A 1 174 ? 17.969 -6.703 -26.220 1.00 72.06 174 TRP A O 1
ATOM 1414 N N . GLY A 1 175 ? 18.458 -5.174 -24.652 1.00 68.50 175 GLY A N 1
ATOM 1415 C CA . GLY A 1 175 ? 19.730 -4.784 -25.264 1.00 68.50 175 GLY A CA 1
ATOM 1416 C C . GLY A 1 175 ? 19.573 -3.694 -26.333 1.00 68.50 175 GLY A C 1
ATOM 1417 O O . GLY A 1 175 ? 18.477 -3.401 -26.810 1.00 68.50 175 GLY A O 1
ATOM 1418 N N . CYS A 1 176 ? 20.703 -3.117 -26.737 1.00 72.50 176 CYS A N 1
ATOM 1419 C CA . CYS A 1 176 ? 20.801 -2.262 -27.915 1.00 72.50 176 CYS A CA 1
ATOM 1420 C C . CYS A 1 176 ? 21.770 -2.914 -28.896 1.00 72.50 176 CYS A C 1
ATOM 1422 O O . CYS A 1 176 ? 22.925 -3.141 -28.548 1.00 72.50 176 CYS A O 1
ATOM 1424 N N . ALA A 1 177 ? 21.312 -3.196 -30.119 1.00 72.81 177 ALA A N 1
ATOM 1425 C CA . ALA A 1 177 ? 22.161 -3.770 -31.166 1.00 72.81 177 ALA A CA 1
ATOM 1426 C C . ALA A 1 177 ? 23.353 -2.863 -31.515 1.00 72.81 177 ALA A C 1
ATOM 1428 O O . ALA A 1 177 ? 24.398 -3.353 -31.928 1.00 72.81 177 ALA A O 1
ATOM 1429 N N . TYR A 1 178 ? 23.199 -1.549 -31.331 1.00 80.62 178 TYR A N 1
ATOM 1430 C CA . TYR A 1 178 ? 24.254 -0.580 -31.592 1.00 80.62 178 TYR A CA 1
ATOM 1431 C C . TYR A 1 178 ? 25.293 -0.504 -30.464 1.00 80.62 178 TYR A C 1
ATOM 1433 O O . TYR A 1 178 ? 26.453 -0.307 -30.778 1.00 80.62 178 TYR A O 1
ATOM 1441 N N . ASN A 1 179 ? 24.884 -0.640 -29.191 1.00 70.31 179 ASN A N 1
ATOM 1442 C CA . ASN A 1 179 ? 25.678 -0.633 -27.938 1.00 70.31 179 ASN A CA 1
ATOM 1443 C C . ASN A 1 179 ? 26.865 0.357 -27.781 1.00 70.31 179 ASN A C 1
ATOM 1445 O O . ASN A 1 179 ? 27.583 0.272 -26.789 1.00 70.31 179 ASN A O 1
ATOM 1449 N N . GLN A 1 180 ? 27.051 1.311 -28.694 1.00 74.31 180 GLN A N 1
ATOM 1450 C CA . GLN A 1 180 ? 28.200 2.226 -28.747 1.00 74.31 180 GLN A CA 1
ATOM 1451 C C . GLN A 1 180 ? 27.856 3.668 -28.335 1.00 74.31 180 GLN A C 1
ATOM 1453 O O . GLN A 1 180 ? 28.700 4.559 -28.409 1.00 74.31 180 GLN A O 1
ATOM 1458 N N . CYS A 1 181 ? 26.622 3.930 -27.895 1.00 75.12 181 CYS A N 1
ATOM 1459 C CA . CYS A 1 181 ? 26.218 5.253 -27.422 1.00 75.12 181 CYS A CA 1
ATOM 1460 C C . CYS A 1 181 ? 26.978 5.630 -26.139 1.00 75.12 181 CYS A C 1
ATOM 1462 O O . CYS A 1 181 ? 26.834 4.976 -25.108 1.00 75.12 181 CYS A O 1
ATOM 1464 N N . THR A 1 182 ? 27.719 6.736 -26.167 1.00 73.44 182 THR A N 1
ATOM 1465 C CA . THR A 1 182 ? 28.484 7.232 -25.008 1.00 73.44 182 THR A CA 1
ATOM 1466 C C . THR A 1 182 ? 27.599 7.772 -23.883 1.00 73.44 182 THR A C 1
ATOM 1468 O O . THR A 1 182 ? 27.993 7.724 -22.723 1.00 73.44 182 THR A O 1
ATOM 1471 N N . PHE A 1 183 ? 26.394 8.235 -24.222 1.00 69.94 183 PHE A N 1
ATOM 1472 C CA . PHE A 1 183 ? 25.408 8.813 -23.303 1.00 69.94 183 PHE A CA 1
ATOM 1473 C C . PHE A 1 183 ? 24.400 7.794 -22.743 1.00 69.94 183 PHE A C 1
ATOM 1475 O O . PHE A 1 183 ? 23.545 8.154 -21.940 1.00 69.94 183 PHE A O 1
ATOM 1482 N N . CYS A 1 184 ? 24.423 6.549 -23.224 1.00 65.75 184 CYS A N 1
ATOM 1483 C CA . CYS A 1 184 ? 23.394 5.562 -22.924 1.00 65.75 184 CYS A CA 1
ATOM 1484 C C . CYS A 1 184 ? 23.951 4.491 -21.987 1.00 65.75 184 CYS A C 1
ATOM 1486 O O . CYS A 1 184 ? 24.693 3.609 -22.418 1.00 65.75 184 CYS A O 1
ATOM 1488 N N . ASP A 1 185 ? 23.550 4.532 -20.720 1.00 61.88 185 ASP A N 1
ATOM 1489 C CA . ASP A 1 185 ? 23.906 3.490 -19.748 1.00 61.88 185 ASP A CA 1
ATOM 1490 C C . ASP A 1 185 ? 22.888 2.330 -19.727 1.00 61.88 185 ASP A C 1
ATOM 1492 O O . ASP A 1 185 ? 23.070 1.357 -19.008 1.00 61.88 185 ASP A O 1
ATOM 1496 N N . PHE A 1 186 ? 21.844 2.376 -20.571 1.00 58.78 186 PHE A N 1
ATOM 1497 C CA . PHE A 1 186 ? 20.724 1.412 -20.592 1.00 58.78 186 PHE A CA 1
ATOM 1498 C C . PHE A 1 186 ? 21.108 -0.041 -20.855 1.00 58.78 186 PHE A C 1
ATOM 1500 O O . PHE A 1 186 ? 20.392 -0.957 -20.458 1.00 58.78 186 PHE A O 1
ATOM 1507 N N . PHE A 1 187 ? 22.185 -0.247 -21.607 1.00 58.72 187 PHE A N 1
ATOM 1508 C CA . PHE A 1 187 ? 22.561 -1.559 -22.128 1.00 58.72 187 PHE A CA 1
ATOM 1509 C C . PHE A 1 187 ? 24.059 -1.831 -22.018 1.00 58.72 187 PHE A C 1
ATOM 1511 O O . PHE A 1 187 ? 24.551 -2.778 -22.638 1.00 58.72 187 PHE A O 1
ATOM 1518 N N . LYS A 1 188 ? 24.794 -1.007 -21.259 1.00 52.53 188 LYS A N 1
ATOM 1519 C CA . LYS A 1 188 ? 26.162 -1.357 -20.881 1.00 52.53 188 LYS A CA 1
ATOM 1520 C C . LYS A 1 188 ? 26.053 -2.575 -19.965 1.00 52.53 188 LYS A C 1
ATOM 1522 O O . LYS A 1 188 ? 25.362 -2.530 -18.954 1.00 52.53 188 LYS A O 1
ATOM 1527 N N . LYS A 1 189 ? 26.632 -3.692 -20.399 1.00 50.94 189 LYS A N 1
ATOM 1528 C CA . LYS A 1 189 ? 26.809 -4.863 -19.541 1.00 50.94 189 LYS A CA 1
ATOM 1529 C C . LYS A 1 189 ? 27.854 -4.511 -18.483 1.00 50.94 189 LYS A C 1
ATOM 1531 O O . LYS A 1 189 ? 28.884 -3.949 -18.857 1.00 50.94 189 LYS A O 1
ATOM 1536 N N . ASP A 1 190 ? 27.578 -4.864 -17.232 1.00 51.41 190 ASP A N 1
ATOM 1537 C CA . ASP A 1 190 ? 28.634 -5.159 -16.259 1.00 51.41 190 ASP A CA 1
ATOM 1538 C C . ASP A 1 190 ? 29.424 -6.402 -16.709 1.00 51.41 190 ASP A C 1
ATOM 1540 O O . ASP A 1 190 ? 28.791 -7.343 -17.259 1.00 51.41 190 ASP A O 1
#

Solvent-accessible surface area (backbone atoms only — not comparable to full-atom values): 11632 Å² total; per-residue (Å²): 138,84,81,76,80,74,83,73,84,78,81,58,66,68,48,74,51,82,38,77,103,82,16,31,37,43,32,52,46,93,49,91,98,50,77,44,40,35,41,38,35,43,91,70,31,30,36,45,30,41,65,83,64,29,38,41,35,23,38,74,76,17,49,65,47,37,34,31,52,98,83,28,42,35,34,47,46,66,74,48,29,30,37,42,36,39,59,59,84,71,84,57,97,86,63,88,87,77,59,74,78,49,74,47,76,48,50,60,74,59,26,49,56,51,50,54,50,51,53,50,54,48,51,52,48,40,72,73,70,42,95,46,79,78,51,49,39,46,69,68,50,55,65,63,61,49,16,51,54,40,51,74,74,52,67,96,70,74,88,70,63,92,86,50,85,88,66,86,84,78,86,90,69,85,70,51,97,77,76,72,61,91,88,53,76,89,53,63,78,132

Radius of gyration: 22.74 Å; Cα contacts (8 Å, |Δi|>4): 253; chains: 1; bounding box: 51×44×86 Å

Foldseek 3Di:
DDDDDDPDDPLDDWDKDDDPPGKIKTWFDDDPPAWTWMWIDDQAWIWIATNNQWIWIAGPQLDTQWIGDPQWIWGADLLLKIKTFHFDPDDDVPDPDDRRDDIDIDDNVVSVVVLVVQLVSLVVVCVRVPDDSNSVSNNPDDSVVSNVVCCVQDDDDDDDDPPDDPDDDHDPDDADPVPPDPPDPPHDDD